Protein AF-0000000069553211 (afdb_homodimer)

Secondary structure (DSSP, 8-state):
---B-------HHHHHHHHHHHHHHHHHHS-GGGEEEEEEEEEEEE---------TTS--------EEEEEEEEEEETTSS-BPPPEEEESSSS-SS-THHHHS--EEEE-TT----HHHHHHHHHHHHHHHHHTT--EEEEEES-TTS-SS-GGG-SSEEEEEE------------/---B-------HHHHHHHHHHHHHHHHHHS-GGGEEEEEEEEEEEE---------TTS--------EEEEEEEEEEETTSS-BPPPEEEESSSS-SS-THHHHS--EEEE-TT----HHHHHHHHHHHHHHHHHTT--EEEEEES-TTS-SS-GGG-SSEEEEEE------------

InterPro domains:
  IPR004875 DDE superfamily endonuclease domain [PF03184] (67-156)
  IPR050863 Centromere and Transposable Element-Derived Protein [PTHR19303] (17-153)

pLDDT: mean 72.45, std 22.96, range [21.12, 97.19]

Foldseek 3Di:
DQPAPDDDDDDPVVQVVQVVVVVVVVCVVDPQQQEKEKDKDKDKDFADPPPPPDDDPDPPPDDPRDIWMKMKMWMDGRVRPDTDAIEIEIADPDDPPPPVPVVGRHHYYYHNRSDQALVNQLVSQQVVLVVCVVVVAAHEYEYEPDNRHDRPNQVVGDRYRYHYRPRPPPPPPPPPD/DQPAPDDDDDDPVVQVVQVVVVVVVVCVVDPQQQEKEKDKDKDKDFADPPPPPDDDPDPPPDDPRDIWMKMKMWMDGRVRPDTDAIEIEIADPDDPPPVVPVVGRHHYYYHNRSDQALVNQLVSQQVVLVVCVVVVAAHEYEYEPDNRHDRPNQVVGDRYRYHYRPRPPPPPPPPPD

Sequence (354 aa):
MAKVISVESKDVDDNENWITETLSKILKDYKPQNTFNADETALFFQCLPQKTLTFKKEICFGGKQSKARLTVMLGANMTGHQKLKPLVIGISKNPRCFIFAKSLEIDYDFNKKSWMTSEICEKWVQKLDKCMIAECRKISLVFDNCPAHPKEINQKLKKCYSFLLATKHYTKTVANGMAKVISVESKDVDDNENWITETLSKILKDYKPQNTFNADETALFFQCLPQKTLTFKKEICFGGKQSKARLTVMLGANMTGHQKLKPLVIGISKNPRCFIFAKSLEIDYDFNKKSWMTSEICEKWVQKLDKCMIAECRKISLVFDNCPAHPKEINQKLKKCYSFLLATKHYTKTVANG

Organism: Araneus ventricosus (NCBI:txid182803)

Radius of gyration: 21.45 Å; Cα contacts (8 Å, |Δi|>4): 646; chains: 2; bounding box: 63×56×55 Å

Structure (mmCIF, N/CA/C/O backbone):
data_AF-0000000069553211-model_v1
#
loop_
_entity.id
_entity.type
_entity.pdbx_description
1 polymer 'Tigger transposable element-derived protein 4'
#
loop_
_atom_site.group_PDB
_atom_site.id
_atom_site.type_symbol
_atom_site.label_atom_id
_atom_site.label_alt_id
_atom_site.label_comp_id
_atom_site.label_asym_id
_atom_site.label_entity_id
_atom_site.label_seq_id
_atom_site.pdbx_PDB_ins_code
_atom_site.Cartn_x
_atom_site.Cartn_y
_atom_si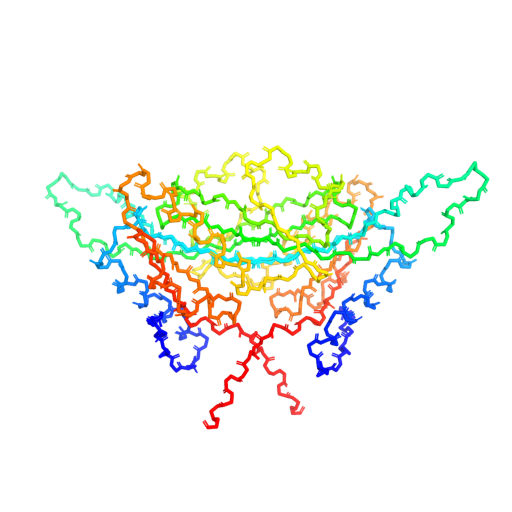te.Cartn_z
_atom_site.occupancy
_atom_site.B_iso_or_equiv
_atom_site.auth_seq_id
_atom_site.auth_comp_id
_atom_site.auth_asym_id
_atom_site.auth_atom_id
_atom_site.pdbx_PDB_model_num
ATOM 1 N N . MET A 1 1 ? 9.156 15.797 20.75 1 24.88 1 MET A N 1
ATOM 2 C CA . MET A 1 1 ? 8.625 14.469 21 1 24.88 1 MET A CA 1
ATOM 3 C C . MET A 1 1 ? 7.375 14.211 20.156 1 24.88 1 MET A C 1
ATOM 5 O O . MET A 1 1 ? 6.5 15.07 20.062 1 24.88 1 MET A O 1
ATOM 9 N N . ALA A 1 2 ? 7.551 13.438 19.125 1 35.56 2 ALA A N 1
ATOM 10 C CA . ALA A 1 2 ? 6.34 13.156 18.359 1 35.56 2 ALA A CA 1
ATOM 11 C C . ALA A 1 2 ? 5.195 12.727 19.266 1 35.56 2 ALA A C 1
ATOM 13 O O . ALA A 1 2 ? 5.398 11.945 20.203 1 35.56 2 ALA A O 1
ATOM 14 N N . LYS A 1 3 ? 4.188 13.547 19.438 1 38.97 3 LYS A N 1
ATOM 15 C CA . LYS A 1 3 ? 3.082 13.234 20.328 1 38.97 3 LYS A CA 1
ATOM 16 C C . LYS A 1 3 ? 2.43 11.906 19.969 1 38.97 3 LYS A C 1
ATOM 18 O O . LYS A 1 3 ? 1.93 11.742 18.844 1 38.97 3 LYS A O 1
ATOM 23 N N . VAL A 1 4 ? 2.924 10.82 20.625 1 36.38 4 VAL A N 1
ATOM 24 C CA . VAL A 1 4 ? 2.305 9.508 20.562 1 36.38 4 VAL A CA 1
ATOM 25 C C . VAL A 1 4 ? 0.911 9.555 21.172 1 36.38 4 VAL A C 1
ATOM 27 O O . VAL A 1 4 ? 0.762 9.891 22.359 1 36.38 4 VAL A O 1
ATOM 30 N N . ILE A 1 5 ? -0.134 9.781 20.625 1 36.69 5 ILE A N 1
ATOM 31 C CA . ILE A 1 5 ? -1.41 9.609 21.297 1 36.69 5 ILE A CA 1
ATOM 32 C C . ILE A 1 5 ? -1.715 8.117 21.453 1 36.69 5 ILE A C 1
ATOM 34 O O . ILE A 1 5 ? -1.9 7.414 20.469 1 36.69 5 ILE A O 1
ATOM 38 N N . SER A 1 6 ? -1.186 7.562 22.453 1 32.97 6 SER A N 1
ATOM 39 C CA . SER A 1 6 ? -1.333 6.164 22.844 1 32.97 6 SER A CA 1
ATOM 40 C C . SER A 1 6 ? -2.799 5.805 23.078 1 32.97 6 SER A C 1
ATOM 42 O O . SER A 1 6 ? -3.484 6.449 23.875 1 32.97 6 SER A O 1
ATOM 44 N N . VAL A 1 7 ? -3.752 5.723 22.328 1 31.36 7 VAL A N 1
ATOM 45 C CA . VAL A 1 7 ? -5.012 5.234 22.875 1 31.36 7 VAL A CA 1
ATOM 46 C C . VAL A 1 7 ? -4.969 3.713 23 1 31.36 7 VAL A C 1
ATOM 48 O O . VAL A 1 7 ? -4.438 3.029 22.125 1 31.36 7 VAL A O 1
ATOM 51 N N . GLU A 1 8 ? -5.242 3.232 24.172 1 30.72 8 GLU A N 1
ATOM 52 C CA . GLU A 1 8 ? -5.406 1.866 24.672 1 30.72 8 GLU A CA 1
ATOM 53 C C . GLU A 1 8 ? -6.195 1.014 23.672 1 30.72 8 GLU A C 1
ATOM 55 O O . GLU A 1 8 ? -7.125 1.503 23.031 1 30.72 8 GLU A O 1
ATOM 60 N N . SER A 1 9 ? -5.773 -0.116 23.359 1 33.94 9 SER A N 1
ATOM 61 C CA . SER A 1 9 ? -6.031 -1.211 22.438 1 33.94 9 SER A CA 1
ATOM 62 C C . SER A 1 9 ? -7.488 -1.657 22.5 1 33.94 9 SER A C 1
ATOM 64 O O . SER A 1 9 ? -7.797 -2.717 23.062 1 33.94 9 SER A O 1
ATOM 66 N N . LYS A 1 10 ? -8.508 -0.976 22.844 1 32.03 10 LYS A N 1
ATOM 67 C CA . LYS A 1 10 ? -9.688 -1.833 22.938 1 32.03 10 LYS A CA 1
ATOM 68 C C . LYS A 1 10 ? -10.047 -2.398 21.562 1 32.03 10 LYS A C 1
ATOM 70 O O . LYS A 1 10 ? -9.555 -1.927 20.531 1 32.03 10 LYS A O 1
ATOM 75 N N . ASP A 1 11 ? -11.32 -2.842 21.312 1 35 11 ASP A N 1
ATOM 76 C CA . ASP A 1 11 ? -12.016 -3.639 20.312 1 35 11 ASP A CA 1
ATOM 77 C C . ASP A 1 11 ? -11.836 -3.039 18.906 1 35 11 ASP A C 1
ATOM 79 O O . ASP A 1 11 ? -11.609 -1.837 18.766 1 35 11 ASP A O 1
ATOM 83 N N . VAL A 1 12 ? -11.781 -3.873 17.797 1 41.97 12 VAL A N 1
ATOM 84 C CA . VAL A 1 12 ? -11.734 -3.568 16.375 1 41.97 12 VAL A CA 1
ATOM 85 C C . VAL A 1 12 ? -12.492 -2.271 16.094 1 41.97 12 VAL A C 1
ATOM 87 O O . VAL A 1 12 ? -12.016 -1.415 15.344 1 41.97 12 VAL A O 1
ATOM 90 N N . ASP A 1 13 ? -13.664 -2.186 16.5 1 44.59 13 ASP A N 1
ATOM 91 C CA . ASP A 1 13 ? -14.539 -1.019 16.438 1 44.59 13 ASP A CA 1
ATOM 92 C C . ASP A 1 13 ? -13.859 0.213 17.031 1 44.59 13 ASP A C 1
ATOM 94 O O . ASP A 1 13 ? -14.023 1.326 16.516 1 44.59 13 ASP A O 1
ATOM 98 N N . ASP A 1 14 ? -12.961 -0.094 17.797 1 47.75 14 ASP A N 1
ATOM 99 C CA . ASP A 1 14 ? -12.312 0.933 18.594 1 47.75 14 ASP A CA 1
ATOM 100 C C . ASP A 1 14 ? -11.172 1.595 17.828 1 47.75 14 ASP A C 1
ATOM 102 O O . ASP A 1 14 ? -10.883 2.777 18.031 1 47.75 14 ASP A O 1
ATOM 106 N N . ASN A 1 15 ? -10.688 0.858 16.844 1 53.75 15 ASN A N 1
ATOM 107 C CA . ASN A 1 15 ? -9.578 1.425 16.078 1 53.75 15 ASN A CA 1
ATOM 108 C C . ASN A 1 15 ? -10.047 2.555 15.164 1 53.75 15 ASN A C 1
ATOM 110 O O . ASN A 1 15 ? -9.375 3.58 15.047 1 53.75 15 ASN A O 1
ATOM 114 N N . GLU A 1 16 ? -11.203 2.326 14.609 1 59.56 16 GLU A N 1
ATOM 115 C CA . GLU A 1 16 ? -11.711 3.385 13.742 1 59.56 16 GLU A CA 1
ATOM 116 C C . GLU A 1 16 ? -12.055 4.637 14.547 1 59.56 16 GLU A C 1
ATOM 118 O O . GLU A 1 16 ? -11.797 5.758 14.102 1 59.56 16 GLU A O 1
ATOM 123 N N . ASN A 1 17 ? -12.516 4.352 15.688 1 61.94 17 ASN A N 1
ATOM 124 C CA . ASN A 1 17 ? -12.875 5.5 16.516 1 61.94 17 ASN A CA 1
ATOM 125 C C . ASN A 1 17 ? -11.648 6.32 16.906 1 61.94 17 ASN A C 1
ATOM 127 O O . ASN A 1 17 ? -11.68 7.551 16.859 1 61.94 17 ASN A O 1
ATOM 131 N N . TRP A 1 18 ? -10.625 5.555 17.109 1 60.06 18 TRP A N 1
ATOM 132 C CA . TRP A 1 18 ? -9.406 6.242 17.516 1 60.06 18 TRP A CA 1
ATOM 133 C C . TRP A 1 18 ? -8.805 7.027 16.344 1 60.06 18 TRP A C 1
ATOM 135 O O . TRP A 1 18 ? -8.32 8.141 16.531 1 60.06 18 TRP A O 1
ATOM 145 N N . ILE A 1 19 ? -8.812 6.461 15.203 1 71.06 19 ILE A N 1
ATOM 146 C CA . ILE A 1 19 ? -8.266 7.137 14.031 1 71.06 19 ILE A CA 1
ATOM 147 C C . ILE A 1 19 ? -9.07 8.406 13.75 1 71.06 19 ILE A C 1
ATOM 149 O O . ILE A 1 19 ? -8.492 9.477 13.539 1 71.06 19 ILE A O 1
ATOM 153 N N . THR A 1 20 ? -10.312 8.234 13.992 1 70.62 20 THR A N 1
ATOM 154 C CA . THR A 1 20 ? -11.18 9.375 13.711 1 70.62 20 THR A CA 1
ATOM 155 C C . THR A 1 20 ? -10.984 10.477 14.75 1 70.62 20 THR A C 1
ATOM 157 O O . THR A 1 20 ? -10.984 11.664 14.414 1 70.62 20 THR A O 1
ATOM 160 N N . GLU A 1 21 ? -10.758 10.055 15.906 1 74.69 21 GLU A N 1
ATOM 161 C CA . GLU A 1 21 ? -10.562 11.031 16.969 1 74.69 21 GLU A CA 1
ATOM 162 C C . GLU A 1 21 ? -9.234 11.766 16.797 1 74.69 21 GLU A C 1
ATOM 164 O O . GLU A 1 21 ? -9.172 12.984 16.969 1 74.69 21 GLU A O 1
ATOM 169 N N . THR A 1 22 ? -8.25 10.984 16.562 1 78.06 22 THR A N 1
ATOM 170 C CA . THR A 1 22 ? -6.941 11.594 16.375 1 78.06 22 THR A CA 1
ATOM 171 C C . THR A 1 22 ? -6.953 12.523 15.156 1 78.06 22 THR A C 1
ATOM 173 O O . THR A 1 22 ? -6.434 13.641 15.219 1 78.06 22 THR A O 1
ATOM 176 N N . LEU A 1 23 ? -7.57 12.133 14.164 1 81.38 23 LEU A N 1
ATOM 177 C CA . LEU A 1 23 ? -7.645 12.953 12.961 1 81.38 23 LEU A CA 1
ATOM 178 C C . LEU A 1 23 ? -8.461 14.219 13.211 1 81.38 23 LEU A C 1
ATOM 180 O O . LEU A 1 23 ? -8.125 15.289 12.695 1 81.38 23 LEU A O 1
ATOM 184 N N . SER A 1 24 ? -9.414 14.07 13.992 1 81.56 24 SER A N 1
ATOM 185 C CA . SER A 1 24 ? -10.234 15.227 14.328 1 81.56 24 SER A CA 1
ATOM 186 C C . SER A 1 24 ? -9.43 16.281 15.078 1 81.56 24 SER A C 1
ATOM 188 O O . SER A 1 24 ? -9.602 17.484 14.852 1 81.56 24 SER A O 1
ATOM 190 N N . LYS A 1 25 ? -8.625 15.812 15.922 1 85.56 25 LYS A N 1
ATOM 191 C CA . LYS A 1 25 ? -7.781 16.734 16.688 1 85.56 25 LYS A CA 1
ATOM 192 C C . LYS A 1 25 ? -6.805 17.469 15.766 1 85.56 25 LYS A C 1
ATOM 194 O O . LYS A 1 25 ? -6.609 18.672 15.898 1 85.56 25 LYS A O 1
ATOM 199 N N . ILE A 1 26 ? -6.293 16.781 14.898 1 88.31 26 ILE A N 1
ATOM 200 C CA . ILE A 1 26 ? -5.332 17.359 13.969 1 88.31 26 ILE A CA 1
ATOM 201 C C . ILE A 1 26 ? -6.039 18.359 13.062 1 88.31 26 ILE A C 1
ATOM 203 O O . ILE A 1 26 ? -5.492 19.438 12.766 1 88.31 26 ILE A O 1
ATOM 207 N N . LEU A 1 27 ? -7.238 18.078 12.695 1 86.56 27 LEU A N 1
ATOM 208 C CA . LEU A 1 27 ? -7.98 18.891 11.742 1 86.56 27 LEU A CA 1
ATOM 209 C C . LEU A 1 27 ? -8.461 20.188 12.398 1 86.56 27 LEU A C 1
ATOM 211 O O . LEU A 1 27 ? -8.906 21.109 11.711 1 86.56 27 LEU A O 1
ATOM 215 N N . LYS A 1 28 ? -8.312 20.297 13.648 1 88.12 28 LYS A N 1
ATOM 216 C CA . LYS A 1 28 ? -8.57 21.562 14.328 1 88.12 28 LYS A CA 1
ATOM 217 C C . LYS A 1 28 ? -7.449 22.562 14.07 1 88.12 28 LYS A C 1
ATOM 219 O O . LYS A 1 28 ? -7.688 23.766 14.031 1 88.12 28 LYS A O 1
ATOM 224 N N . ASP A 1 29 ? -6.312 22.047 13.859 1 92.12 29 ASP A N 1
ATOM 225 C CA . ASP A 1 29 ? -5.141 22.906 13.742 1 92.12 29 ASP A CA 1
ATOM 226 C C . ASP A 1 29 ? -4.672 23 12.289 1 92.12 29 ASP A C 1
ATOM 228 O O . ASP A 1 29 ? -3.967 23.953 11.922 1 92.12 29 ASP A O 1
ATOM 232 N N . TYR A 1 30 ? -5.023 22.031 11.523 1 94 30 TYR A N 1
ATOM 233 C CA . TYR A 1 30 ? -4.621 21.984 10.125 1 94 30 TYR A CA 1
ATOM 234 C C . TYR A 1 30 ? -5.828 21.812 9.211 1 94 30 TYR A C 1
ATOM 236 O O . TYR A 1 30 ? -6.684 20.953 9.461 1 94 30 TYR A O 1
ATOM 244 N N . LYS A 1 31 ? -5.848 22.594 8.141 1 92.5 31 LYS A N 1
ATOM 245 C CA . LYS A 1 31 ? -6.887 22.406 7.137 1 92.5 31 LYS A CA 1
ATOM 246 C C . LYS A 1 31 ? -6.734 21.047 6.441 1 92.5 31 LYS A C 1
ATOM 248 O O . LYS A 1 31 ? -5.625 20.531 6.336 1 92.5 31 LYS A O 1
ATOM 253 N N . PRO A 1 32 ? -7.809 20.516 5.898 1 89.75 32 PRO A N 1
ATOM 254 C CA . PRO A 1 32 ? -7.754 19.219 5.207 1 89.75 32 PRO A CA 1
ATOM 255 C C . PRO A 1 32 ? -6.742 19.203 4.062 1 89.75 32 PRO A C 1
ATOM 257 O O . PRO A 1 32 ? -6.094 18.188 3.818 1 89.75 32 PRO A O 1
ATOM 260 N N . GLN A 1 33 ? -6.602 20.328 3.418 1 93.12 33 GLN A N 1
ATOM 261 C CA . GLN A 1 33 ? -5.652 20.406 2.311 1 93.12 33 GLN A CA 1
ATOM 262 C C . GLN A 1 33 ? -4.215 20.359 2.812 1 93.12 33 GLN A C 1
ATOM 264 O O . GLN A 1 33 ? -3.289 20.109 2.039 1 93.12 33 GLN A O 1
ATOM 269 N N . ASN A 1 34 ? -4.094 20.625 4.102 1 96.44 34 ASN A N 1
ATOM 270 C CA . ASN A 1 34 ? -2.764 20.625 4.703 1 96.44 34 ASN A CA 1
ATOM 271 C C . ASN A 1 34 ? -2.58 19.453 5.668 1 96.44 34 ASN A C 1
ATOM 273 O O . ASN A 1 34 ? -1.628 19.438 6.449 1 96.44 34 ASN A O 1
ATOM 277 N N . THR A 1 35 ? -3.457 18.531 5.676 1 94.5 35 THR A N 1
ATOM 278 C CA . THR A 1 35 ? -3.357 17.297 6.445 1 94.5 35 THR A CA 1
ATOM 279 C C . THR A 1 35 ? -3.131 16.094 5.527 1 94.5 35 THR A C 1
ATOM 281 O O . THR A 1 35 ? -4.02 15.719 4.766 1 94.5 35 THR A O 1
ATOM 284 N N . PHE A 1 36 ? -1.952 15.578 5.676 1 94.56 36 PHE A N 1
ATOM 285 C CA . PHE A 1 36 ? -1.588 14.438 4.836 1 94.56 36 PHE A CA 1
ATOM 286 C C . PHE A 1 36 ? -1.504 13.164 5.664 1 94.56 36 PHE A C 1
ATOM 288 O O . PHE A 1 36 ? -1.265 13.211 6.871 1 94.56 36 PHE A O 1
ATOM 295 N N . ASN A 1 37 ? -1.767 12.031 5.043 1 92.44 37 ASN A N 1
ATOM 296 C CA . ASN A 1 37 ? -1.517 10.703 5.609 1 92.44 37 ASN A CA 1
ATOM 297 C C . ASN A 1 37 ? -0.76 9.812 4.629 1 92.44 37 ASN A C 1
ATOM 299 O O . ASN A 1 37 ? -0.825 10.016 3.418 1 92.44 37 ASN A O 1
ATOM 303 N N . ALA A 1 38 ? -0.002 8.922 5.164 1 93 38 ALA A N 1
ATOM 304 C CA . ALA A 1 38 ? 0.815 8.016 4.359 1 93 38 ALA A CA 1
ATOM 305 C C . ALA A 1 38 ? 0.823 6.609 4.953 1 93 38 ALA A C 1
ATOM 307 O O . ALA A 1 38 ? 0.712 6.441 6.172 1 93 38 ALA A O 1
ATOM 308 N N . ASP A 1 39 ? 0.906 5.598 4.086 1 91.44 39 ASP A N 1
ATOM 309 C CA . ASP A 1 39 ? 0.968 4.195 4.484 1 91.44 39 ASP A CA 1
ATOM 310 C C . ASP A 1 39 ? 1.79 3.379 3.492 1 91.44 39 ASP A C 1
ATOM 312 O O . ASP A 1 39 ? 1.85 3.711 2.305 1 91.44 39 ASP A O 1
ATOM 316 N N . GLU A 1 40 ? 2.41 2.324 4.055 1 90.75 40 GLU A N 1
ATOM 317 C CA . GLU A 1 40 ? 3.332 1.538 3.242 1 90.75 40 GLU A CA 1
ATOM 318 C C . GLU A 1 40 ? 2.732 0.183 2.879 1 90.75 40 GLU A C 1
ATOM 320 O O . GLU A 1 40 ? 1.887 -0.342 3.605 1 90.75 40 GLU A O 1
ATOM 325 N N . THR A 1 41 ? 3.113 -0.306 1.771 1 89 41 THR A N 1
ATOM 326 C CA . THR A 1 41 ? 2.809 -1.656 1.311 1 89 41 THR A CA 1
ATOM 327 C C . THR A 1 41 ? 4.039 -2.305 0.684 1 89 41 THR A C 1
ATOM 329 O O . THR A 1 41 ? 4.969 -1.611 0.263 1 89 41 THR A O 1
ATOM 332 N N . ALA A 1 42 ? 4.027 -3.645 0.704 1 88.25 42 ALA A N 1
ATOM 333 C CA . ALA A 1 42 ? 5.184 -4.367 0.186 1 88.25 42 ALA A CA 1
ATOM 334 C C . ALA A 1 42 ? 4.777 -5.336 -0.922 1 88.25 42 ALA A C 1
ATOM 336 O O . ALA A 1 42 ? 3.732 -5.984 -0.835 1 88.25 42 ALA A O 1
ATOM 337 N N . LEU A 1 43 ? 5.68 -5.391 -1.961 1 86.81 43 LEU A N 1
ATOM 338 C CA . LEU A 1 43 ? 5.555 -6.375 -3.029 1 86.81 43 LEU A CA 1
ATOM 339 C C . LEU A 1 43 ? 6.852 -7.152 -3.211 1 86.81 43 LEU A C 1
ATOM 341 O O . LEU A 1 43 ? 7.934 -6.648 -2.893 1 86.81 43 LEU A O 1
ATOM 345 N N . PHE A 1 44 ? 6.719 -8.367 -3.771 1 84 44 PHE A N 1
ATOM 346 C CA . PHE A 1 44 ? 7.879 -9.234 -3.924 1 84 44 PHE A CA 1
ATOM 347 C C . PHE A 1 44 ? 8.133 -9.547 -5.395 1 84 44 PHE A C 1
ATOM 349 O O . PHE A 1 44 ? 7.191 -9.828 -6.141 1 84 44 PHE A O 1
ATOM 356 N N . PHE A 1 45 ? 9.422 -9.469 -5.738 1 81.12 45 PHE A N 1
ATOM 357 C CA . PHE A 1 45 ? 9.812 -9.719 -7.121 1 81.12 45 PHE A CA 1
ATOM 358 C C . PHE A 1 45 ? 10.992 -10.672 -7.188 1 81.12 45 PHE A C 1
ATOM 360 O O . PHE A 1 45 ? 11.703 -10.867 -6.195 1 81.12 45 PHE A O 1
ATOM 367 N N . GLN A 1 46 ? 11.047 -11.336 -8.305 1 76.62 46 GLN A N 1
ATOM 368 C CA . GLN A 1 46 ? 12.219 -12.148 -8.602 1 76.62 46 GLN A CA 1
ATOM 369 C C . GLN A 1 46 ? 13.211 -11.391 -9.484 1 76.62 46 GLN A C 1
ATOM 371 O O . GLN A 1 46 ? 12.852 -10.906 -10.562 1 76.62 46 GLN A O 1
ATOM 376 N N . CYS A 1 47 ? 14.328 -11.055 -8.867 1 60.44 47 CYS A N 1
ATOM 377 C CA . CYS A 1 47 ? 15.344 -10.328 -9.625 1 60.44 47 CYS A CA 1
ATOM 378 C C . CYS A 1 47 ? 16.078 -11.266 -10.578 1 60.44 47 CYS A C 1
ATOM 380 O O . CYS A 1 47 ? 16.359 -12.414 -10.227 1 60.44 47 CYS A O 1
ATOM 382 N N . LEU A 1 48 ? 15.961 -10.961 -11.93 1 55.31 48 LEU A N 1
ATOM 383 C CA . LEU A 1 48 ? 16.766 -11.703 -12.891 1 55.31 48 LEU A CA 1
ATOM 384 C C . LEU A 1 48 ? 18.25 -11.555 -12.57 1 55.31 48 LEU A C 1
ATOM 386 O O . LEU A 1 48 ? 18.688 -10.508 -12.078 1 55.31 48 LEU A O 1
ATOM 390 N N . PRO A 1 49 ? 18.984 -12.625 -12.594 1 50.22 49 PRO A N 1
ATOM 391 C CA . PRO A 1 49 ? 20.438 -12.523 -12.406 1 50.22 49 PRO A CA 1
ATOM 392 C C . PRO A 1 49 ? 21.062 -11.398 -13.234 1 50.22 49 PRO A C 1
ATOM 394 O O . PRO A 1 49 ? 20.578 -11.102 -14.328 1 50.22 49 PRO A O 1
ATOM 397 N N . GLN A 1 50 ? 21.438 -10.336 -12.57 1 45.03 50 GLN A N 1
ATOM 398 C CA . GLN A 1 50 ? 22.266 -9.398 -13.336 1 45.03 50 GLN A CA 1
ATOM 399 C C . GLN A 1 50 ? 23.156 -10.133 -14.32 1 45.03 50 GLN A C 1
ATOM 401 O O . GLN A 1 50 ? 23.734 -11.18 -13.992 1 45.03 50 GLN A O 1
ATOM 406 N N . LYS A 1 51 ? 22.844 -10.016 -15.5 1 43.41 51 LYS A N 1
ATOM 407 C CA . LYS A 1 51 ? 23.891 -10.492 -16.406 1 43.41 51 LYS A CA 1
ATOM 408 C C . LYS A 1 51 ? 25.281 -10.18 -15.883 1 43.41 51 LYS A C 1
ATOM 410 O O . LYS A 1 51 ? 25.656 -9.008 -15.773 1 43.41 51 LYS A O 1
ATOM 415 N N . THR A 1 52 ? 25.812 -10.641 -14.93 1 39.28 52 THR A N 1
ATOM 416 C CA . THR A 1 52 ? 27.266 -10.531 -14.969 1 39.28 52 THR A CA 1
ATOM 417 C C . THR A 1 52 ? 27.797 -10.797 -16.375 1 39.28 52 THR A C 1
ATOM 419 O O . THR A 1 52 ? 27.25 -11.641 -17.094 1 39.28 52 THR A O 1
ATOM 422 N N . LEU A 1 53 ? 28.391 -9.766 -17.031 1 36.81 53 LEU A N 1
ATOM 423 C CA . LEU A 1 53 ? 29.266 -9.93 -18.188 1 36.81 53 LEU A CA 1
ATOM 424 C C . LEU A 1 53 ? 29.891 -11.32 -18.203 1 36.81 53 LEU A C 1
ATOM 426 O O . LEU A 1 53 ? 30.859 -11.555 -18.922 1 36.81 53 LEU A O 1
ATOM 430 N N . THR A 1 54 ? 29.969 -12.133 -17.281 1 38.03 54 THR A N 1
ATOM 431 C CA . THR A 1 54 ? 30.828 -13.211 -17.734 1 38.03 54 THR A CA 1
ATOM 432 C C . THR A 1 54 ? 30.312 -13.797 -19.047 1 38.03 54 THR A C 1
ATOM 434 O O . THR A 1 54 ? 29.125 -13.695 -19.359 1 38.03 54 THR A O 1
ATOM 437 N N . PHE A 1 55 ? 31.25 -14.766 -19.828 1 35.22 55 PHE A N 1
ATOM 438 C CA . PHE A 1 55 ? 31.453 -15.359 -21.141 1 35.22 55 PHE A CA 1
ATOM 439 C C . PHE A 1 55 ? 30.172 -16.031 -21.625 1 35.22 55 PHE A C 1
ATOM 441 O O . PHE A 1 55 ? 29.328 -16.438 -20.828 1 35.22 55 PHE A O 1
ATOM 448 N N . LYS A 1 56 ? 30.094 -16.375 -23.078 1 38.12 56 LYS A N 1
ATOM 449 C CA . LYS A 1 56 ? 29.25 -17.031 -24.062 1 38.12 56 LYS A CA 1
ATOM 450 C C . LYS A 1 56 ? 28.391 -18.125 -23.422 1 38.12 56 LYS A C 1
ATOM 452 O O . LYS A 1 56 ? 27.219 -18.266 -23.75 1 38.12 56 LYS A O 1
ATOM 457 N N . LYS A 1 57 ? 29.031 -19.297 -23.094 1 36.25 57 LYS A N 1
ATOM 458 C CA . LYS A 1 57 ? 28.656 -20.703 -23 1 36.25 57 LYS A CA 1
ATOM 459 C C . LYS A 1 57 ? 27.906 -20.984 -21.703 1 36.25 57 LYS A C 1
ATOM 461 O O . LYS A 1 57 ? 27.422 -22.109 -21.5 1 36.25 57 LYS A O 1
ATOM 466 N N . GLU A 1 58 ? 28.344 -20.359 -20.656 1 35.5 58 GLU A N 1
ATOM 467 C CA . GLU A 1 58 ? 27.734 -21.016 -19.5 1 35.5 58 GLU A CA 1
ATOM 468 C C . GLU A 1 58 ? 26.297 -20.562 -19.281 1 35.5 58 GLU A C 1
ATOM 470 O O . GLU A 1 58 ? 26.031 -19.359 -19.234 1 35.5 58 GLU A O 1
ATOM 475 N N . ILE A 1 59 ? 25.328 -21.266 -19.812 1 37.09 59 ILE A N 1
ATOM 476 C CA . ILE A 1 59 ? 23.906 -21.266 -19.5 1 37.09 59 ILE A CA 1
ATOM 477 C C . ILE A 1 59 ? 23.688 -20.734 -18.078 1 37.09 59 ILE A C 1
ATOM 479 O O . ILE A 1 59 ? 24.234 -21.266 -17.125 1 37.09 59 ILE A O 1
ATOM 483 N N . CYS A 1 60 ? 23.781 -19.547 -17.906 1 37.78 60 CYS A N 1
ATOM 484 C CA . CYS A 1 60 ? 23.391 -19.016 -16.609 1 37.78 60 CYS A CA 1
ATOM 485 C C . CYS A 1 60 ? 22.266 -19.828 -15.992 1 37.78 60 CYS A C 1
ATOM 487 O O . CYS A 1 60 ? 21.094 -19.609 -16.297 1 37.78 60 CYS A O 1
ATOM 489 N N . PHE A 1 61 ? 22.312 -21.156 -16.156 1 37.06 61 PHE A N 1
ATOM 490 C CA . PHE A 1 61 ? 21.406 -22.094 -15.523 1 37.06 61 PHE A CA 1
ATOM 491 C C . PHE A 1 61 ? 21.031 -21.625 -14.117 1 37.06 61 PHE A C 1
ATOM 493 O O . PHE A 1 61 ? 19.875 -21.688 -13.711 1 37.06 61 PHE A O 1
ATOM 500 N N . GLY A 1 62 ? 22.062 -21.703 -13.055 1 38.56 62 GLY A N 1
ATOM 501 C CA . GLY A 1 62 ? 21.984 -21.828 -11.602 1 38.56 62 GLY A CA 1
ATOM 502 C C . GLY A 1 62 ? 21.781 -20.484 -10.906 1 38.56 62 GLY A C 1
ATOM 503 O O . GLY A 1 62 ? 22 -20.375 -9.703 1 38.56 62 GLY A O 1
ATOM 504 N N . GLY A 1 63 ? 22.031 -19.328 -11.461 1 42.34 63 GLY A N 1
ATOM 505 C CA . GLY A 1 63 ? 22.094 -18.156 -10.602 1 42.34 63 GLY A CA 1
ATOM 506 C C . GLY A 1 63 ? 20.828 -17.938 -9.789 1 42.34 63 GLY A C 1
ATOM 507 O O . GLY A 1 63 ? 19.734 -18.234 -10.258 1 42.34 63 GLY A O 1
ATOM 508 N N . LYS A 1 64 ? 20.922 -18.156 -8.398 1 49.19 64 LYS A N 1
ATOM 509 C CA . LYS A 1 64 ? 19.891 -17.969 -7.375 1 49.19 64 LYS A CA 1
ATOM 510 C C . LYS A 1 64 ? 19.047 -16.734 -7.66 1 49.19 64 LYS A C 1
ATOM 512 O O . LYS A 1 64 ? 19.578 -15.617 -7.758 1 49.19 64 LYS A O 1
ATOM 517 N N . GLN A 1 65 ? 18.234 -16.75 -8.57 1 58.16 65 GLN A N 1
ATOM 518 C CA . GLN A 1 65 ? 17.312 -15.633 -8.727 1 58.16 65 GLN A CA 1
ATOM 519 C C . GLN A 1 65 ? 16.797 -15.141 -7.379 1 58.16 65 GLN A C 1
ATOM 521 O O . GLN A 1 65 ? 16.219 -15.922 -6.605 1 58.16 65 GLN A O 1
ATOM 526 N N . SER A 1 66 ? 17.516 -14.086 -6.906 1 64.12 66 SER A N 1
ATOM 527 C CA . SER A 1 66 ? 17.25 -13.523 -5.586 1 64.12 66 SER A CA 1
ATOM 528 C C . SER A 1 66 ? 15.867 -12.898 -5.516 1 64.12 66 SER A C 1
ATOM 530 O O . SER A 1 66 ? 15.336 -12.43 -6.527 1 64.12 66 SER A O 1
ATOM 532 N N . LYS A 1 67 ? 15.141 -13.344 -4.668 1 74.19 67 LYS A N 1
ATOM 533 C CA . LYS A 1 67 ? 13.875 -12.711 -4.328 1 74.19 67 LYS A CA 1
ATOM 534 C C . LYS A 1 67 ? 14.102 -11.375 -3.625 1 74.19 67 LYS A C 1
ATOM 536 O O . LYS A 1 67 ? 15.039 -11.227 -2.844 1 74.19 67 LYS A O 1
ATOM 541 N N . ALA A 1 68 ? 13.414 -10.445 -4.277 1 77.25 68 ALA A N 1
ATOM 542 C CA . ALA A 1 68 ? 13.578 -9.109 -3.699 1 77.25 68 ALA A CA 1
ATOM 543 C C . ALA A 1 68 ? 12.234 -8.531 -3.271 1 77.25 68 ALA A C 1
ATOM 545 O O . ALA A 1 68 ? 11.219 -8.719 -3.955 1 77.25 68 ALA A O 1
ATOM 546 N N . ARG A 1 69 ? 12.281 -7.953 -2.129 1 83.75 69 ARG A N 1
ATOM 547 C CA . ARG A 1 69 ? 11.156 -7.168 -1.634 1 83.75 69 ARG A CA 1
ATOM 548 C C . ARG A 1 69 ? 11.219 -5.734 -2.148 1 83.75 69 ARG A C 1
ATOM 550 O O . ARG A 1 69 ? 12.305 -5.168 -2.287 1 83.75 69 ARG A O 1
ATOM 557 N N . LEU A 1 70 ? 10.047 -5.234 -2.473 1 87.25 70 LEU A N 1
ATOM 558 C CA . LEU A 1 70 ? 9.906 -3.814 -2.775 1 87.25 70 LEU A CA 1
ATOM 559 C C . LEU A 1 70 ? 8.883 -3.16 -1.845 1 87.25 70 LEU A C 1
ATOM 561 O O . LEU A 1 70 ? 7.75 -3.627 -1.736 1 87.25 70 LEU A O 1
ATOM 565 N N . THR A 1 71 ? 9.273 -2.174 -1.145 1 90.88 71 THR A N 1
ATOM 566 C CA . THR A 1 71 ? 8.391 -1.419 -0.268 1 90.88 71 THR A CA 1
ATOM 567 C C . THR A 1 71 ? 7.969 -0.106 -0.923 1 90.88 71 THR A C 1
ATOM 569 O O . THR A 1 71 ? 8.797 0.599 -1.501 1 90.88 71 THR A O 1
ATOM 572 N N . VAL A 1 72 ? 6.652 0.153 -0.879 1 90.12 72 VAL A N 1
ATOM 573 C CA . VAL A 1 72 ? 6.125 1.389 -1.447 1 90.12 72 VAL A CA 1
ATOM 574 C C . VAL A 1 72 ? 5.355 2.16 -0.379 1 90.12 72 VAL A C 1
ATOM 576 O O . VAL A 1 72 ? 4.484 1.601 0.294 1 90.12 72 VAL A O 1
ATOM 579 N N . MET A 1 73 ? 5.684 3.414 -0.204 1 92.81 73 MET A N 1
ATOM 580 C CA . MET A 1 73 ? 4.941 4.344 0.645 1 92.81 73 MET A CA 1
ATOM 581 C C . MET A 1 73 ? 4.109 5.305 -0.196 1 92.81 73 MET A C 1
ATOM 583 O O . MET A 1 73 ? 4.641 5.973 -1.088 1 92.81 73 MET A O 1
ATOM 587 N N . LEU A 1 74 ? 2.814 5.324 0.117 1 91.25 74 LEU A N 1
ATOM 588 C CA . LEU A 1 74 ? 1.897 6.238 -0.556 1 91.25 74 LEU A CA 1
ATOM 589 C C . LEU A 1 74 ? 1.296 7.23 0.433 1 91.25 74 LEU A C 1
ATOM 591 O O . LEU A 1 74 ? 1.119 6.91 1.61 1 91.25 74 LEU A O 1
ATOM 595 N N . GLY A 1 75 ? 1.056 8.414 -0.096 1 93 75 GLY A N 1
ATOM 596 C CA . GLY A 1 75 ? 0.432 9.43 0.733 1 93 75 GLY A CA 1
ATOM 597 C C . GLY A 1 75 ? -0.373 10.438 -0.066 1 93 75 GLY A C 1
ATOM 598 O O . GLY A 1 75 ? -0.127 10.633 -1.259 1 93 75 GLY A O 1
ATOM 599 N N . ALA A 1 76 ? -1.325 11.031 0.607 1 91.38 76 ALA A N 1
ATOM 600 C CA . ALA A 1 76 ? -2.172 12.062 0.024 1 91.38 76 ALA A CA 1
ATOM 601 C C . ALA A 1 76 ? -2.783 12.945 1.107 1 91.38 76 ALA A C 1
ATOM 603 O O . ALA A 1 76 ? -2.822 12.562 2.279 1 91.38 76 ALA A O 1
ATOM 604 N N . ASN A 1 77 ? -3.145 14.172 0.672 1 92.19 77 ASN A N 1
ATOM 605 C CA . ASN A 1 77 ? -3.832 15 1.655 1 92.19 77 ASN A CA 1
ATOM 606 C C . ASN A 1 77 ? -5.277 14.562 1.851 1 92.19 77 ASN A C 1
ATOM 608 O O . ASN A 1 77 ? -5.785 13.734 1.091 1 92.19 77 ASN A O 1
ATOM 612 N N . MET A 1 78 ? -5.891 15.07 2.844 1 87.88 78 MET A N 1
ATOM 613 C CA . MET A 1 78 ? -7.211 14.602 3.262 1 87.88 78 MET A CA 1
ATOM 614 C C . MET A 1 78 ? -8.266 14.945 2.217 1 87.88 78 MET A C 1
ATOM 616 O O . MET A 1 78 ? -9.328 14.328 2.176 1 87.88 78 MET A O 1
ATOM 620 N N . THR A 1 79 ? -8.062 15.969 1.4 1 84.19 79 THR A N 1
ATOM 621 C CA . THR A 1 79 ? -9.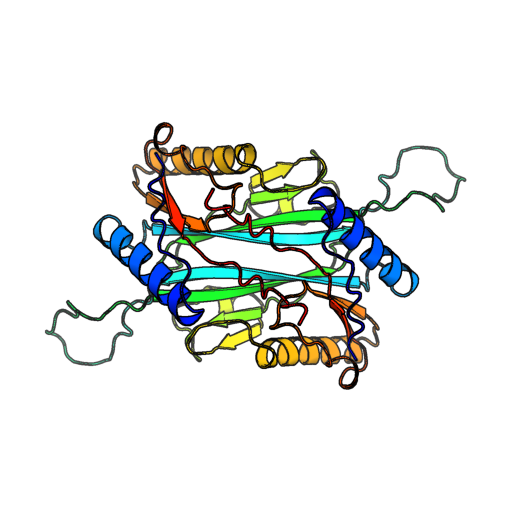023 16.312 0.358 1 84.19 79 THR A CA 1
ATOM 622 C C . THR A 1 79 ? -8.875 15.383 -0.844 1 84.19 79 THR A C 1
ATOM 624 O O . THR A 1 79 ? -9.758 15.32 -1.703 1 84.19 79 THR A O 1
ATOM 627 N N . GLY A 1 80 ? -7.75 14.664 -0.919 1 84.06 80 GLY A N 1
ATOM 628 C CA . GLY A 1 80 ? -7.492 13.781 -2.047 1 84.06 80 GLY A CA 1
ATOM 629 C C . GLY A 1 80 ? -6.969 14.516 -3.268 1 84.06 80 GLY A C 1
ATOM 630 O O . GLY A 1 80 ? -6.719 13.898 -4.305 1 84.06 80 GLY A O 1
ATOM 631 N N . HIS A 1 81 ? -6.715 15.766 -3.178 1 84.94 81 HIS A N 1
ATOM 632 C CA . HIS A 1 81 ? -6.34 16.562 -4.336 1 84.94 81 HIS A CA 1
ATOM 633 C C . HIS A 1 81 ? -4.828 16.547 -4.555 1 84.94 81 HIS A C 1
ATOM 635 O O . HIS A 1 81 ? -4.355 16.828 -5.656 1 84.94 81 HIS A O 1
ATOM 641 N N . GLN A 1 82 ? -4.117 16.266 -3.531 1 90 82 GLN A N 1
ATOM 642 C CA . GLN A 1 82 ? -2.664 16.266 -3.65 1 90 82 GLN A CA 1
ATOM 643 C C . GLN A 1 82 ? -2.072 14.945 -3.148 1 90 82 GLN A C 1
ATOM 645 O O . GLN A 1 82 ? -2.277 14.57 -1.991 1 90 82 GLN A O 1
ATOM 650 N N . LYS A 1 83 ? -1.348 14.297 -4.027 1 89.75 83 LYS A N 1
ATOM 651 C CA . LYS A 1 83 ? -0.584 13.102 -3.664 1 89.75 83 LYS A CA 1
ATOM 652 C C . LYS A 1 83 ? 0.869 13.453 -3.357 1 89.75 83 LYS A C 1
ATOM 654 O O . LYS A 1 83 ? 1.435 14.367 -3.967 1 89.75 83 LYS A O 1
ATOM 659 N N . LEU A 1 84 ? 1.328 12.773 -2.381 1 94 84 LEU A N 1
ATOM 660 C CA . LEU A 1 84 ? 2.758 12.906 -2.123 1 94 84 LEU A CA 1
ATOM 661 C C . LEU A 1 84 ? 3.564 12.055 -3.102 1 94 84 LEU A C 1
ATOM 663 O O . LEU A 1 84 ? 3.082 11.031 -3.586 1 94 84 LEU A O 1
ATOM 667 N N . LYS A 1 85 ? 4.754 12.57 -3.457 1 91.31 85 LYS A N 1
ATOM 668 C CA . LYS A 1 85 ? 5.656 11.727 -4.242 1 91.31 85 LYS A CA 1
ATOM 669 C C . LYS A 1 85 ? 5.914 10.398 -3.537 1 91.31 85 LYS A C 1
ATOM 671 O O . LYS A 1 85 ? 6.344 10.375 -2.381 1 91.31 85 LYS A O 1
ATOM 676 N N . PRO A 1 86 ? 5.617 9.273 -4.215 1 91.62 86 PRO A N 1
ATOM 677 C CA . PRO A 1 86 ? 5.812 7.973 -3.562 1 91.62 86 PRO A CA 1
ATOM 678 C C . PRO A 1 86 ? 7.277 7.691 -3.234 1 91.62 86 PRO A C 1
ATOM 680 O O . PRO A 1 86 ? 8.172 8.164 -3.939 1 91.62 86 PRO A O 1
ATOM 683 N N . LEU A 1 87 ? 7.461 6.996 -2.143 1 92.88 87 LEU A N 1
ATOM 684 C CA . LEU A 1 87 ? 8.766 6.449 -1.787 1 92.88 87 LEU A CA 1
ATOM 685 C C . LEU A 1 87 ? 8.836 4.961 -2.105 1 92.88 87 LEU A C 1
ATOM 687 O O . LEU A 1 87 ? 7.965 4.191 -1.695 1 92.88 87 LEU A O 1
ATOM 691 N N . VAL A 1 88 ? 9.797 4.648 -2.867 1 90.31 88 VAL A N 1
ATOM 692 C CA . VAL A 1 88 ? 10.039 3.25 -3.191 1 90.31 88 VAL A CA 1
ATOM 693 C C . VAL A 1 88 ? 11.383 2.809 -2.605 1 90.31 88 VAL A C 1
ATOM 695 O O . VAL A 1 88 ? 12.391 3.506 -2.754 1 90.31 88 VAL A O 1
ATOM 698 N N . ILE A 1 89 ? 11.32 1.676 -1.886 1 90.75 89 ILE A N 1
ATOM 699 C CA . ILE A 1 89 ? 12.539 1.123 -1.297 1 90.75 89 ILE A CA 1
ATOM 700 C C . ILE A 1 89 ? 12.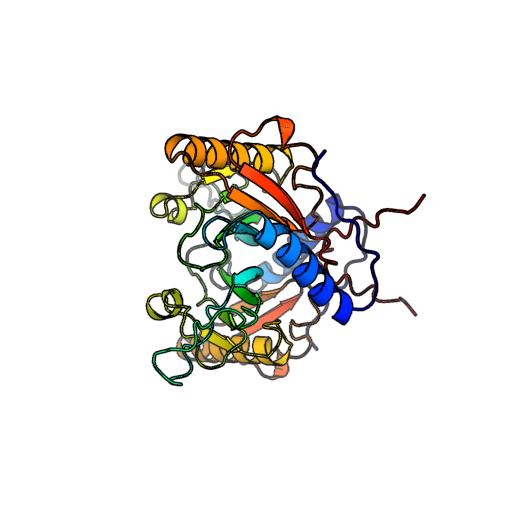844 -0.236 -1.923 1 90.75 89 ILE A C 1
ATOM 702 O O . ILE A 1 89 ? 12.031 -1.16 -1.842 1 90.75 89 ILE A O 1
ATOM 706 N N . GLY A 1 90 ? 14.023 -0.33 -2.521 1 87.38 90 GLY A N 1
ATOM 707 C CA . GLY A 1 90 ? 14.461 -1.586 -3.109 1 87.38 90 GLY A CA 1
ATOM 708 C C . GLY A 1 90 ? 15.711 -2.146 -2.457 1 87.38 90 GLY A C 1
ATOM 709 O O . GLY A 1 90 ? 16.188 -1.611 -1.455 1 87.38 90 GLY A O 1
ATOM 710 N N . ILE A 1 91 ? 16.156 -3.258 -3.006 1 82.25 91 ILE A N 1
ATOM 711 C CA . ILE A 1 91 ? 17.297 -3.969 -2.412 1 82.25 91 ILE A CA 1
ATOM 712 C C . ILE A 1 91 ? 18.609 -3.393 -2.941 1 82.25 91 ILE A C 1
ATOM 714 O O . ILE A 1 91 ? 19.641 -3.523 -2.301 1 82.25 91 ILE A O 1
ATOM 718 N N . SER A 1 92 ? 18.5 -2.85 -4.137 1 80.75 92 SER A N 1
ATOM 719 C CA . SER A 1 92 ? 19.719 -2.385 -4.766 1 80.75 92 SER A CA 1
ATOM 720 C C . SER A 1 92 ? 19.719 -0.87 -4.941 1 80.75 92 SER A C 1
ATOM 722 O O . SER A 1 92 ? 18.656 -0.263 -5.117 1 80.75 92 SER A O 1
ATOM 724 N N . LYS A 1 93 ? 20.828 -0.323 -4.91 1 81.44 93 LYS A N 1
ATOM 725 C CA . LYS A 1 93 ? 21 1.116 -5.086 1 81.44 93 LYS A CA 1
ATOM 726 C C . LYS A 1 93 ? 20.547 1.555 -6.477 1 81.44 93 LYS A C 1
ATOM 728 O O . LYS A 1 93 ? 19.922 2.605 -6.633 1 81.44 93 LYS A O 1
ATOM 733 N N . ASN A 1 94 ? 20.953 0.714 -7.461 1 73.56 94 ASN A N 1
ATOM 734 C CA . ASN A 1 94 ? 20.562 0.997 -8.844 1 73.56 94 ASN A CA 1
ATOM 735 C C . ASN A 1 94 ? 19.609 -0.059 -9.383 1 73.56 94 ASN A C 1
ATOM 737 O O . ASN A 1 94 ? 20.031 -1.101 -9.875 1 73.56 94 ASN A O 1
ATOM 741 N N . PRO A 1 95 ? 18.344 0.293 -9.133 1 66 95 PRO A N 1
ATOM 742 C CA . PRO A 1 95 ? 17.406 -0.739 -9.562 1 66 95 PRO A CA 1
ATOM 743 C C . PRO A 1 95 ? 17.359 -0.914 -11.078 1 66 95 PRO A C 1
ATOM 745 O O . PRO A 1 95 ? 17.266 0.072 -11.812 1 66 95 PRO A O 1
ATOM 748 N N . ARG A 1 96 ? 17.859 -1.881 -11.625 1 59.34 96 ARG A N 1
ATOM 749 C CA . ARG A 1 96 ? 17.828 -2.156 -13.062 1 59.34 96 ARG A CA 1
ATOM 750 C C . ARG A 1 96 ? 16.391 -2.383 -13.539 1 59.34 96 ARG A C 1
ATOM 752 O O . ARG A 1 96 ? 16.047 -2.029 -14.672 1 59.34 96 ARG A O 1
ATOM 759 N N . CYS A 1 97 ? 15.812 -3.129 -12.852 1 52.69 97 CYS A N 1
ATOM 760 C CA . CYS A 1 97 ? 14.539 -3.668 -13.32 1 52.69 97 CYS A CA 1
ATOM 761 C C . CYS A 1 97 ? 13.414 -2.666 -13.109 1 52.69 97 CYS A C 1
ATOM 763 O O . CYS A 1 97 ? 12.328 -2.811 -13.68 1 52.69 97 CYS A O 1
ATOM 765 N N . PHE A 1 98 ? 13.656 -1.704 -12.148 1 52.38 98 PHE A N 1
ATOM 766 C CA . PHE A 1 98 ? 12.398 -1.009 -11.898 1 52.38 98 PHE A CA 1
ATOM 767 C C . PHE A 1 98 ? 12.188 0.103 -12.922 1 52.38 98 PHE A C 1
ATOM 769 O O . PHE A 1 98 ? 12.641 1.23 -12.719 1 52.38 98 PHE A O 1
ATOM 776 N N . ILE A 1 99 ? 12.062 -0.273 -14.078 1 49.25 99 ILE A N 1
ATOM 777 C CA . ILE A 1 99 ? 11.727 0.639 -15.164 1 49.25 99 ILE A CA 1
ATOM 778 C C . ILE A 1 99 ? 10.602 1.572 -14.727 1 49.25 99 ILE A C 1
ATOM 780 O O . ILE A 1 99 ? 10.562 2.738 -15.125 1 49.25 99 ILE A O 1
ATOM 784 N N . PHE A 1 100 ? 9.812 1.053 -13.969 1 49.5 100 PHE A N 1
ATOM 785 C CA . PHE A 1 100 ? 8.625 1.844 -13.664 1 49.5 100 PHE A CA 1
ATOM 786 C C . PHE A 1 100 ? 8.992 3.094 -12.875 1 49.5 100 PHE A C 1
ATOM 788 O O . PHE A 1 100 ? 8.289 4.105 -12.945 1 49.5 100 PHE A O 1
ATOM 795 N N . ALA A 1 101 ? 10.18 3.064 -12.234 1 50.47 101 ALA A N 1
ATOM 796 C CA . ALA A 1 101 ? 10.562 4.184 -11.375 1 50.47 101 ALA A CA 1
ATOM 797 C C . ALA A 1 101 ? 10.898 5.418 -12.203 1 50.47 101 ALA A C 1
ATOM 799 O O . ALA A 1 101 ? 10.688 6.551 -11.758 1 50.47 101 ALA A O 1
ATOM 800 N N . LYS A 1 102 ? 11.289 5.09 -13.414 1 51.66 102 LYS A N 1
ATOM 801 C CA . LYS A 1 102 ? 11.812 6.246 -14.125 1 51.66 102 LYS A CA 1
ATOM 802 C C . LYS A 1 102 ? 10.695 7.199 -14.531 1 51.66 102 LYS A C 1
ATOM 804 O O . LYS A 1 102 ? 10.898 8.414 -14.617 1 51.66 102 LYS A O 1
ATOM 809 N N . SER A 1 103 ? 9.586 6.547 -14.844 1 50.06 103 SER A N 1
ATOM 810 C CA . SER A 1 103 ? 8.586 7.457 -15.391 1 50.06 103 SER A CA 1
ATOM 811 C C . SER A 1 103 ? 7.781 8.125 -14.281 1 50.06 103 SER A C 1
ATOM 813 O O . SER A 1 103 ? 7.25 9.219 -14.469 1 50.06 103 SER A O 1
ATOM 815 N N . LEU A 1 104 ? 7.738 7.504 -13.203 1 56.03 104 LEU A N 1
ATOM 816 C CA . LEU A 1 104 ? 6.93 8.117 -12.156 1 56.03 104 LEU A CA 1
ATOM 817 C C . LEU A 1 104 ? 7.797 8.93 -11.195 1 56.03 104 LEU A C 1
ATOM 819 O O . LEU A 1 104 ? 8.953 8.57 -10.945 1 56.03 104 LEU A O 1
ATOM 823 N N . GLU A 1 105 ? 7.488 10.242 -11.148 1 77.69 105 GLU A N 1
ATOM 824 C CA . GLU A 1 105 ? 8.18 11.023 -10.125 1 77.69 105 GLU A CA 1
ATOM 825 C C . GLU A 1 105 ? 8.148 10.312 -8.773 1 77.69 105 GLU A C 1
ATOM 827 O O . GLU A 1 105 ? 7.148 10.375 -8.062 1 77.69 105 GLU A O 1
ATOM 832 N N . ILE A 1 106 ? 9.203 9.453 -8.5 1 85.75 106 ILE A N 1
ATOM 833 C CA . ILE A 1 106 ? 9.273 8.703 -7.254 1 85.75 106 ILE A CA 1
ATOM 834 C C . ILE A 1 106 ? 10.57 9.039 -6.52 1 85.75 106 ILE A C 1
ATOM 836 O O . ILE A 1 106 ? 11.547 9.477 -7.133 1 85.75 106 ILE A O 1
ATOM 840 N N . ASP A 1 107 ? 10.484 9.008 -5.211 1 90.56 107 ASP A N 1
ATOM 841 C CA . ASP A 1 107 ? 11.695 8.93 -4.395 1 90.56 107 ASP A CA 1
ATOM 842 C C . ASP A 1 107 ? 12.125 7.477 -4.199 1 90.56 107 ASP A C 1
ATOM 844 O O . ASP A 1 107 ? 11.297 6.602 -3.949 1 90.56 107 ASP A O 1
ATOM 848 N N . TYR A 1 108 ? 13.398 7.289 -4.488 1 88.75 108 TYR A N 1
ATOM 849 C CA . TYR A 1 108 ? 13.898 5.926 -4.371 1 88.75 108 TYR A CA 1
ATOM 850 C C . TYR A 1 108 ? 14.977 5.832 -3.297 1 88.75 108 TYR A C 1
ATOM 852 O O . TYR A 1 108 ? 15.828 6.719 -3.182 1 88.75 108 TYR A O 1
ATOM 860 N N . ASP A 1 109 ? 14.906 4.852 -2.465 1 92 109 ASP A N 1
ATOM 861 C CA . ASP A 1 109 ? 15.945 4.457 -1.52 1 92 109 ASP A CA 1
ATOM 862 C C . ASP A 1 109 ? 16.172 2.947 -1.55 1 92 109 ASP A C 1
ATOM 864 O O . ASP A 1 109 ? 15.523 2.232 -2.316 1 92 109 ASP A O 1
ATOM 868 N N . PHE A 1 110 ? 17.234 2.51 -0.833 1 88.81 110 PHE A N 1
ATOM 869 C CA . PHE A 1 110 ? 17.531 1.083 -0.904 1 88.81 110 PHE A CA 1
ATOM 870 C C . PHE A 1 110 ? 18.234 0.612 0.357 1 88.81 110 PHE A C 1
ATOM 872 O O . PHE A 1 110 ? 18.859 1.411 1.061 1 88.81 110 PHE A O 1
ATOM 879 N N . ASN A 1 111 ? 17.938 -0.566 0.775 1 89.56 111 ASN A N 1
ATOM 880 C CA . ASN A 1 111 ? 18.734 -1.311 1.739 1 89.56 111 ASN A CA 1
ATOM 881 C C . ASN A 1 111 ? 18.641 -2.814 1.502 1 89.56 111 ASN A C 1
ATOM 883 O O . ASN A 1 111 ? 17.844 -3.27 0.674 1 89.56 111 ASN A O 1
ATOM 887 N N . LYS A 1 112 ? 19.375 -3.631 2.156 1 82.44 112 LYS A N 1
ATOM 888 C CA . LYS A 1 112 ? 19.547 -5.055 1.88 1 82.44 112 LYS A CA 1
ATOM 889 C C . LYS A 1 112 ? 18.219 -5.797 2.006 1 82.44 112 LYS A C 1
ATOM 891 O O . LYS A 1 112 ? 17.984 -6.781 1.302 1 82.44 112 LYS A O 1
ATOM 896 N N . LYS A 1 113 ? 17.312 -5.301 2.83 1 81.75 113 LYS A N 1
ATOM 897 C CA . LYS A 1 113 ? 16.062 -6.008 3.059 1 81.75 113 LYS A CA 1
ATOM 898 C C . LYS A 1 113 ? 14.891 -5.27 2.414 1 81.75 113 LYS A C 1
ATOM 900 O O . LYS A 1 11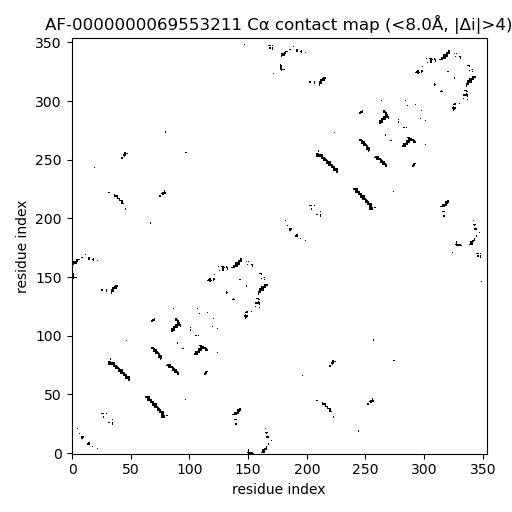3 ? 13.758 -5.75 2.445 1 81.75 113 LYS A O 1
ATOM 905 N N . SER A 1 114 ? 15.211 -4.082 1.896 1 86.88 114 SER A N 1
ATOM 906 C CA . SER A 1 114 ? 14.195 -3.207 1.315 1 86.88 114 SER A CA 1
ATOM 907 C C . SER A 1 114 ? 13.109 -2.871 2.33 1 86.88 114 SER A C 1
ATOM 909 O O . SER A 1 114 ? 11.93 -2.793 1.982 1 86.88 114 SER A O 1
ATOM 911 N N . TRP A 1 115 ? 13.469 -2.738 3.531 1 86.06 115 TRP A N 1
ATOM 912 C CA . TRP A 1 115 ? 12.539 -2.426 4.609 1 86.06 115 TRP A CA 1
ATOM 913 C C . TRP A 1 115 ? 12.531 -0.93 4.906 1 86.06 115 TRP A C 1
ATOM 915 O O . TRP A 1 115 ? 13.547 -0.252 4.734 1 86.06 115 TRP A O 1
ATOM 925 N N . MET A 1 116 ? 11.367 -0.524 5.348 1 90.06 116 MET A N 1
ATOM 926 C CA . MET A 1 116 ? 11.305 0.839 5.867 1 90.06 116 MET A CA 1
ATOM 927 C C . MET A 1 116 ? 12.055 0.955 7.188 1 90.06 116 MET A C 1
ATOM 929 O O . MET A 1 116 ? 11.836 0.16 8.102 1 90.06 116 MET A O 1
ATOM 933 N N . THR A 1 117 ? 12.977 1.826 7.25 1 90.06 117 THR A N 1
ATOM 934 C CA . THR A 1 117 ? 13.688 2.146 8.484 1 90.06 117 THR A CA 1
ATOM 935 C C . THR A 1 117 ? 13.391 3.578 8.922 1 90.06 117 THR A C 1
ATOM 937 O O . THR A 1 117 ? 12.906 4.387 8.125 1 90.06 117 THR A O 1
ATOM 940 N N . SER A 1 118 ? 13.664 3.824 10.188 1 89.5 118 SER A N 1
ATOM 941 C CA . SER A 1 118 ? 13.477 5.184 10.688 1 89.5 118 SER A CA 1
ATOM 942 C C . SER A 1 118 ? 14.305 6.184 9.898 1 89.5 118 SER A C 1
ATOM 944 O O . SER A 1 118 ? 13.852 7.293 9.617 1 89.5 118 SER A O 1
ATOM 946 N N . GLU A 1 119 ? 15.453 5.75 9.516 1 92.62 119 GLU A N 1
ATOM 947 C CA . GLU A 1 119 ? 16.344 6.637 8.773 1 92.62 119 GLU A CA 1
ATOM 948 C C . GLU A 1 119 ? 15.766 6.988 7.41 1 92.62 119 GLU A C 1
ATOM 950 O O . GLU A 1 119 ? 15.758 8.156 7.012 1 92.62 119 GLU A O 1
ATOM 955 N N . ILE A 1 120 ? 15.32 6.02 6.723 1 94.25 120 ILE A N 1
ATOM 956 C CA . ILE A 1 120 ? 14.75 6.23 5.395 1 94.25 120 ILE A CA 1
ATOM 957 C C . ILE A 1 120 ? 13.492 7.09 5.496 1 94.25 120 ILE A C 1
ATOM 959 O O . ILE A 1 120 ? 13.297 8.016 4.707 1 94.25 120 ILE A O 1
ATOM 963 N N . CYS A 1 121 ? 12.68 6.785 6.453 1 93.69 121 CYS A N 1
ATOM 964 C CA . CYS A 1 121 ? 11.453 7.551 6.645 1 93.69 121 CYS A CA 1
ATOM 965 C C . CYS A 1 121 ? 11.766 9.008 6.984 1 93.69 121 CYS A C 1
ATOM 967 O O . CYS A 1 121 ? 11.133 9.922 6.449 1 93.69 121 CYS A O 1
ATOM 969 N N . GLU A 1 122 ? 12.703 9.195 7.84 1 93.38 122 GLU A N 1
ATOM 970 C CA . GLU A 1 122 ? 13.094 10.547 8.227 1 93.38 122 GLU A CA 1
ATOM 971 C C . GLU A 1 122 ? 13.594 11.344 7.027 1 93.38 122 GLU A C 1
ATOM 973 O O . GLU A 1 122 ? 13.234 12.508 6.855 1 93.38 122 GLU A O 1
ATOM 978 N N . LYS A 1 123 ? 14.359 10.719 6.215 1 94.75 123 LYS A N 1
ATOM 979 C CA . LYS A 1 123 ? 14.867 11.367 5.008 1 94.75 123 LYS A CA 1
ATOM 980 C C . LYS A 1 123 ? 13.719 11.789 4.09 1 94.75 123 LYS A C 1
ATOM 982 O O . LYS A 1 123 ? 13.727 12.891 3.543 1 94.75 123 LYS A O 1
ATOM 987 N N . TRP A 1 124 ? 12.805 10.922 3.975 1 95.19 124 TRP A N 1
ATOM 988 C CA . TRP A 1 124 ? 11.641 11.195 3.135 1 95.19 124 TRP A CA 1
ATOM 989 C C . TRP A 1 124 ? 10.844 12.367 3.678 1 95.19 124 TRP A C 1
ATOM 991 O O . TRP A 1 124 ? 10.43 13.25 2.922 1 95.19 124 TRP A O 1
ATOM 1001 N N . VAL A 1 125 ? 10.664 12.461 4.98 1 95.19 125 VAL A N 1
ATOM 1002 C CA . VAL A 1 125 ? 9.906 13.531 5.625 1 95.19 125 VAL A CA 1
ATOM 1003 C C . VAL A 1 125 ? 10.672 14.844 5.512 1 95.19 125 VAL A C 1
ATOM 1005 O O . VAL A 1 125 ? 10.07 15.898 5.305 1 95.19 125 VAL A O 1
ATOM 1008 N N . GLN A 1 126 ? 11.93 14.766 5.617 1 95.44 126 GLN A N 1
ATOM 1009 C CA . GLN A 1 126 ? 12.742 15.969 5.492 1 95.44 126 GLN A CA 1
ATOM 1010 C C . GLN A 1 126 ? 12.641 16.562 4.086 1 95.44 126 GLN A C 1
ATOM 1012 O O . GLN A 1 126 ? 12.602 17.781 3.92 1 95.44 126 GLN A O 1
ATOM 1017 N N . LYS A 1 127 ? 12.656 15.703 3.104 1 95.44 127 LYS A N 1
ATOM 1018 C CA . LYS A 1 127 ? 12.469 16.172 1.731 1 95.44 127 LYS A CA 1
ATOM 1019 C C . LYS A 1 127 ? 11.117 16.844 1.56 1 95.44 127 LYS A C 1
ATOM 1021 O O . LYS A 1 127 ? 11.016 17.891 0.912 1 95.44 127 LYS A O 1
ATOM 1026 N N . LEU A 1 128 ? 10.141 16.25 2.102 1 95.5 128 LEU A N 1
ATOM 1027 C CA . LEU A 1 128 ? 8.812 16.859 2.064 1 95.5 128 LEU A CA 1
ATOM 1028 C C . LEU A 1 128 ? 8.805 18.219 2.756 1 95.5 128 LEU A C 1
ATOM 1030 O O . LEU A 1 128 ? 8.203 19.172 2.26 1 95.5 128 LEU A O 1
ATOM 1034 N N . ASP A 1 129 ? 9.477 18.312 3.889 1 96.5 129 ASP A N 1
ATOM 1035 C CA . ASP A 1 129 ? 9.578 19.562 4.629 1 96.5 129 ASP A CA 1
ATOM 1036 C C . ASP A 1 129 ? 10.203 20.656 3.768 1 96.5 129 ASP A C 1
ATOM 1038 O O . ASP A 1 129 ? 9.734 21.797 3.766 1 96.5 129 ASP A O 1
ATOM 1042 N N . LYS A 1 130 ? 11.234 20.281 3.082 1 96.62 130 LYS A N 1
ATOM 1043 C CA . LYS A 1 130 ? 11.883 21.25 2.203 1 96.62 130 LYS A CA 1
ATOM 1044 C C . LYS A 1 130 ? 10.914 21.75 1.139 1 96.62 130 LYS A C 1
ATOM 1046 O O . LYS A 1 130 ? 10.898 22.953 0.83 1 96.62 130 LYS A O 1
ATOM 1051 N N . CYS A 1 131 ? 10.156 20.859 0.592 1 96.31 131 CYS A N 1
ATOM 1052 C CA . CYS A 1 131 ? 9.156 21.234 -0.403 1 96.31 131 CYS A CA 1
ATOM 1053 C C . CYS A 1 131 ? 8.125 22.188 0.194 1 96.31 131 CYS A C 1
ATOM 1055 O O . CYS A 1 131 ? 7.758 23.188 -0.431 1 96.31 131 CYS A O 1
ATOM 1057 N N . MET A 1 132 ? 7.734 21.891 1.356 1 96.88 132 MET A N 1
ATOM 1058 C CA . MET A 1 132 ? 6.711 22.703 2.002 1 96.88 132 MET A CA 1
ATOM 1059 C C . MET A 1 132 ? 7.277 24.062 2.408 1 96.88 132 MET A C 1
ATOM 1061 O O . MET A 1 132 ? 6.562 25.078 2.387 1 96.88 132 MET A O 1
ATOM 1065 N N . ILE A 1 133 ? 8.516 24.109 2.838 1 96.56 133 ILE A N 1
ATOM 1066 C CA . ILE A 1 133 ? 9.188 25.375 3.127 1 96.56 133 ILE A CA 1
ATOM 1067 C C . ILE A 1 133 ? 9.172 26.266 1.885 1 96.56 133 ILE A C 1
ATOM 1069 O O . ILE A 1 133 ? 8.844 27.453 1.965 1 96.56 133 ILE A O 1
ATOM 1073 N N . ALA A 1 134 ? 9.484 25.672 0.777 1 96.94 134 ALA A N 1
ATOM 1074 C CA . ALA A 1 134 ? 9.5 26.422 -0.476 1 96.94 134 ALA A CA 1
ATOM 1075 C C . ALA A 1 134 ? 8.109 26.953 -0.803 1 96.94 134 ALA A C 1
ATOM 1077 O O . ALA A 1 134 ? 7.98 28.047 -1.377 1 96.94 134 ALA A O 1
ATOM 1078 N N . GLU A 1 135 ? 7.117 26.234 -0.412 1 96.44 135 GLU A N 1
ATOM 1079 C CA . GLU A 1 135 ? 5.742 26.641 -0.671 1 96.44 135 GLU A CA 1
ATOM 1080 C C . GLU A 1 135 ? 5.195 27.484 0.471 1 96.44 135 GLU A C 1
ATOM 1082 O O . GLU A 1 135 ? 4.039 27.922 0.435 1 96.44 135 GLU A O 1
ATOM 1087 N N . CYS A 1 136 ? 5.953 27.703 1.5 1 96.75 136 CYS A N 1
ATOM 1088 C CA . CYS A 1 136 ? 5.52 28.422 2.691 1 96.75 136 CYS A CA 1
ATOM 1089 C C . CYS A 1 136 ? 4.203 27.859 3.215 1 96.75 136 CYS A C 1
ATOM 1091 O O . CYS A 1 136 ? 3.27 28.609 3.502 1 96.75 136 CYS A O 1
ATOM 1093 N N . ARG A 1 137 ? 4.203 26.516 3.266 1 97.19 137 ARG A N 1
ATOM 1094 C CA . ARG A 1 137 ? 2.992 25.812 3.676 1 97.19 137 ARG A CA 1
ATOM 1095 C C . ARG A 1 137 ? 3.268 24.891 4.863 1 97.19 137 ARG A C 1
ATOM 1097 O O . ARG A 1 137 ? 4.207 24.094 4.832 1 97.19 137 ARG A O 1
ATOM 1104 N N . LYS A 1 138 ? 2.449 25.125 5.98 1 97.06 138 LYS A N 1
ATOM 1105 C CA . LYS A 1 138 ? 2.525 24.25 7.141 1 97.06 138 LYS A CA 1
ATOM 1106 C C . LYS A 1 138 ? 1.569 23.062 7 1 97.06 138 LYS A C 1
ATOM 1108 O O . LYS A 1 138 ? 0.372 23.25 6.773 1 97.06 138 LYS A O 1
ATOM 1113 N N . ILE A 1 139 ? 2.176 21.828 7.16 1 97 139 ILE A N 1
ATOM 1114 C CA . ILE A 1 139 ? 1.309 20.672 6.953 1 97 139 ILE A CA 1
ATOM 1115 C C . ILE A 1 139 ? 1.468 19.688 8.109 1 97 139 ILE A C 1
ATOM 1117 O O . ILE A 1 139 ? 2.488 19.703 8.805 1 97 139 ILE A O 1
ATOM 1121 N N . SER A 1 140 ? 0.406 18.922 8.367 1 95.38 140 SER A N 1
ATOM 1122 C CA . SER A 1 140 ? 0.477 17.75 9.227 1 95.38 140 SER A CA 1
ATOM 1123 C C . SER A 1 140 ? 0.614 16.469 8.398 1 95.38 140 SER A C 1
ATOM 1125 O O . SER A 1 140 ? 0.019 16.359 7.328 1 95.38 140 SER A O 1
ATOM 1127 N N . LEU A 1 141 ? 1.463 15.586 8.875 1 94.69 141 LEU A N 1
ATOM 1128 C CA . LEU A 1 141 ? 1.661 14.273 8.266 1 94.69 141 LEU A CA 1
ATOM 1129 C C . LEU A 1 141 ? 1.363 13.156 9.258 1 94.69 141 LEU A C 1
ATOM 1131 O O . LEU A 1 141 ? 2.021 13.055 10.297 1 94.69 141 LEU A O 1
ATOM 1135 N N . VAL A 1 142 ? 0.444 12.305 8.867 1 91.31 142 VAL A N 1
ATOM 1136 C CA . VAL A 1 142 ? -0.023 11.266 9.781 1 91.31 142 VAL A CA 1
ATOM 1137 C C . VAL A 1 142 ? 0.46 9.906 9.297 1 91.31 142 VAL A C 1
ATOM 1139 O O . VAL A 1 142 ? 0.3 9.562 8.125 1 91.31 142 VAL A O 1
ATOM 1142 N N . PHE A 1 143 ? 1.07 9.078 10.273 1 87.19 143 PHE A N 1
ATOM 1143 C CA . PHE A 1 143 ? 1.523 7.715 10.023 1 87.19 143 PHE A CA 1
ATOM 1144 C C . PHE A 1 143 ? 0.815 6.73 10.953 1 87.19 143 PHE A C 1
ATOM 1146 O O . PHE A 1 143 ? 0.236 7.133 11.961 1 87.19 143 PHE A O 1
ATOM 1153 N N . ASP A 1 144 ? 0.915 5.492 10.445 1 78.06 144 ASP A N 1
ATOM 1154 C CA . ASP A 1 144 ? 0.572 4.473 11.43 1 78.06 144 ASP A CA 1
ATOM 1155 C C . ASP A 1 144 ? 1.668 4.34 12.484 1 78.06 144 ASP A C 1
ATOM 1157 O O . ASP A 1 144 ? 2.713 4.984 12.391 1 78.06 144 ASP A O 1
ATOM 1161 N N . ASN A 1 145 ? 1.465 3.592 13.523 1 71.94 145 ASN A N 1
ATOM 1162 C CA . ASN A 1 145 ? 2.389 3.506 14.648 1 71.94 145 ASN A CA 1
ATOM 1163 C C . ASN A 1 145 ? 3.488 2.479 14.391 1 71.94 145 ASN A C 1
ATOM 1165 O O . ASN A 1 145 ? 4.008 1.872 15.328 1 71.94 145 ASN A O 1
ATOM 1169 N N . CYS A 1 146 ? 3.889 2.27 13.227 1 72.56 146 CYS A N 1
ATOM 1170 C CA . CYS A 1 146 ? 4.992 1.374 12.906 1 72.56 146 CYS A CA 1
ATOM 1171 C C . CYS A 1 146 ? 6.312 1.924 13.438 1 72.56 146 CYS A C 1
ATOM 1173 O O . CYS A 1 146 ? 6.555 3.131 13.375 1 72.56 146 CYS A O 1
ATOM 1175 N N . PRO A 1 147 ? 7.141 1.08 13.992 1 69.38 147 PRO A N 1
ATOM 1176 C CA . PRO A 1 147 ? 8.422 1.509 14.562 1 69.38 147 PRO A CA 1
ATOM 1177 C C . PRO A 1 147 ? 9.273 2.299 13.578 1 69.38 147 PRO A C 1
ATOM 1179 O O . PRO A 1 147 ? 10.094 3.121 13.992 1 69.38 147 PRO A O 1
ATOM 1182 N N . ALA A 1 148 ? 9.18 2.088 12.352 1 74.75 148 ALA A N 1
ATOM 1183 C CA . ALA A 1 148 ? 9.992 2.748 11.328 1 74.75 148 ALA A CA 1
ATOM 1184 C C . ALA A 1 148 ? 9.633 4.227 11.219 1 74.75 148 ALA A C 1
ATOM 1186 O O . ALA A 1 148 ? 10.391 5.016 10.648 1 74.75 148 ALA A O 1
ATOM 1187 N N . HIS A 1 149 ? 8.477 4.551 11.711 1 78.25 149 HIS A N 1
ATOM 1188 C CA . HIS A 1 149 ? 8.07 5.945 11.609 1 78.25 149 HIS A CA 1
ATOM 1189 C C . HIS A 1 149 ? 8.648 6.77 12.758 1 78.25 149 HIS A C 1
ATOM 1191 O O . HIS A 1 149 ? 8.648 6.328 13.906 1 78.25 149 HIS A O 1
ATOM 1197 N N . PRO A 1 150 ? 9.172 7.938 12.383 1 70.44 150 PRO A N 1
ATOM 1198 C CA . PRO A 1 150 ? 9.938 8.703 13.367 1 70.44 150 PRO A CA 1
ATOM 1199 C C . PRO A 1 150 ? 9.078 9.219 14.516 1 70.44 150 PRO A C 1
ATOM 1201 O O . PRO A 1 150 ? 8.016 9.797 14.281 1 70.44 150 PRO A O 1
ATOM 1204 N N . LYS A 1 151 ? 9.578 8.977 15.719 1 70.25 151 LYS A N 1
ATOM 1205 C CA . LYS A 1 151 ? 8.883 9.453 16.922 1 70.25 151 LYS A CA 1
ATOM 1206 C C . LYS A 1 151 ? 9.375 10.836 17.328 1 70.25 151 LYS A C 1
ATOM 1208 O O . LYS A 1 151 ? 8.625 11.617 17.906 1 70.25 151 LYS A O 1
ATOM 1213 N N . GLU A 1 152 ? 10.57 11.188 16.969 1 71.88 152 GLU A N 1
ATOM 1214 C CA . GLU A 1 152 ? 11.148 12.445 17.422 1 71.88 152 GLU A CA 1
ATOM 1215 C C . GLU A 1 152 ? 11.656 13.273 16.25 1 71.88 152 GLU A C 1
ATOM 1217 O O . GLU A 1 152 ? 12.711 13.906 16.328 1 71.88 152 GLU A O 1
ATOM 1222 N N . ILE A 1 153 ? 10.836 13.367 15.18 1 77.31 153 ILE A N 1
ATOM 1223 C CA . ILE A 1 153 ? 11.367 14.031 14 1 77.31 153 ILE A CA 1
ATOM 1224 C C . ILE A 1 153 ? 10.891 15.477 13.961 1 77.31 153 ILE A C 1
ATOM 1226 O O . ILE A 1 153 ? 11.484 16.312 13.289 1 77.31 153 ILE A O 1
ATOM 1230 N N . ASN A 1 154 ? 9.938 15.836 14.75 1 83.31 154 ASN A N 1
ATOM 1231 C CA . ASN A 1 154 ? 9.297 17.141 14.625 1 83.31 154 ASN A CA 1
ATOM 1232 C C . ASN A 1 154 ? 10.25 18.281 14.992 1 83.31 154 ASN A C 1
ATOM 1234 O O . ASN A 1 154 ? 10.148 19.375 14.453 1 83.31 154 ASN A O 1
ATOM 1238 N N . GLN A 1 155 ? 11.156 17.922 15.789 1 83.69 155 GLN A N 1
ATOM 1239 C CA . GLN A 1 155 ? 12.102 18.953 16.219 1 83.69 155 GLN A CA 1
ATOM 1240 C C . GLN A 1 155 ? 13.023 19.359 15.078 1 83.69 155 GLN A C 1
ATOM 1242 O O . GLN A 1 155 ? 13.617 20.453 15.109 1 83.69 155 GLN A O 1
ATOM 1247 N N . LYS A 1 156 ? 13.141 18.547 14.07 1 86.75 156 LYS A N 1
ATOM 1248 C CA . LYS A 1 156 ? 14.039 18.812 12.945 1 86.75 156 LYS A CA 1
ATOM 1249 C C . LYS A 1 156 ? 13.281 19.391 11.758 1 86.75 156 LYS A C 1
ATOM 1251 O O . LYS A 1 156 ? 13.883 19.688 10.719 1 86.75 156 LYS A O 1
ATOM 1256 N N . LEU A 1 157 ? 12.031 19.562 11.938 1 89.88 157 LEU A N 1
ATOM 1257 C CA . LEU A 1 157 ? 11.195 19.984 10.82 1 89.88 157 LEU A CA 1
ATOM 1258 C C . LEU A 1 157 ? 10.727 21.422 11 1 89.88 157 LEU A C 1
ATOM 1260 O O . LEU A 1 157 ? 10.641 21.922 12.125 1 89.88 157 LEU A O 1
ATOM 1264 N N . LYS A 1 158 ? 10.484 22.094 9.914 1 92.12 158 LYS A N 1
ATOM 1265 C CA . LYS A 1 158 ? 10.07 23.5 9.969 1 92.12 158 LYS A CA 1
ATOM 1266 C C . LYS A 1 158 ? 8.609 23.656 9.539 1 92.12 158 LYS A C 1
ATOM 1268 O O . LYS A 1 158 ? 7.891 24.484 10.078 1 92.12 158 LYS A O 1
ATOM 1273 N N . LYS A 1 159 ? 8.188 22.859 8.578 1 94.38 159 LYS A N 1
ATOM 1274 C CA . LYS A 1 159 ? 6.852 23.062 8.023 1 94.38 159 LYS A CA 1
ATOM 1275 C C . LYS A 1 159 ? 6.043 21.766 8.039 1 94.38 159 LYS A C 1
ATOM 1277 O O . LYS A 1 159 ? 4.828 21.797 7.852 1 94.38 159 LYS A O 1
ATOM 1282 N N . CYS A 1 160 ? 6.668 20.672 8.234 1 93.69 160 CYS A N 1
ATOM 1283 C CA . CYS A 1 160 ? 6 19.375 8.273 1 93.69 160 CYS A CA 1
ATOM 1284 C C . CYS A 1 160 ? 5.984 18.812 9.688 1 93.69 160 CYS A C 1
ATOM 1286 O O . CYS A 1 160 ? 7.039 18.609 10.289 1 93.69 160 CYS A O 1
ATOM 1288 N N . TYR A 1 161 ? 4.762 18.516 10.18 1 90.5 161 TYR A N 1
ATOM 1289 C CA . TYR A 1 161 ? 4.656 17.969 11.531 1 90.5 161 TYR A CA 1
ATOM 1290 C C . TYR A 1 161 ? 4.012 16.578 11.508 1 90.5 161 TYR A C 1
ATOM 1292 O O . TYR A 1 161 ? 2.877 16.422 11.047 1 90.5 161 TYR A O 1
ATOM 1300 N N . SER A 1 162 ? 4.781 15.648 12.023 1 90 162 SER A N 1
ATOM 1301 C CA . SER A 1 162 ? 4.383 14.242 11.953 1 90 162 SER A CA 1
ATOM 1302 C C . SER A 1 162 ? 3.547 13.844 13.164 1 90 162 SER A C 1
ATOM 1304 O O . SER A 1 162 ? 3.867 14.211 14.297 1 90 162 SER A O 1
ATOM 1306 N N . PHE A 1 163 ? 2.496 13.047 12.844 1 85.75 163 PHE A N 1
ATOM 1307 C CA . PHE A 1 163 ? 1.629 12.453 13.852 1 85.75 163 PHE A CA 1
ATOM 1308 C C . PHE A 1 163 ? 1.505 10.945 13.648 1 85.75 163 PHE A C 1
ATOM 1310 O O . PHE A 1 163 ? 1.479 10.469 12.508 1 85.75 163 PHE A O 1
ATOM 1317 N N . LEU A 1 164 ? 1.489 10.18 14.734 1 82.5 164 LEU A N 1
ATOM 1318 C CA . LEU A 1 164 ? 1.369 8.727 14.648 1 82.5 164 LEU A CA 1
ATOM 1319 C C . LEU A 1 164 ? -0.009 8.266 15.117 1 82.5 164 LEU A C 1
ATOM 1321 O O . LEU A 1 164 ? -0.492 8.711 16.156 1 82.5 164 LEU A O 1
ATOM 1325 N N . LEU A 1 165 ? -0.602 7.504 14.172 1 75.5 165 LEU A N 1
ATOM 1326 C CA . LEU A 1 165 ? -1.884 6.91 14.539 1 75.5 165 LEU A CA 1
ATOM 1327 C C . LEU A 1 165 ? -1.686 5.551 15.203 1 75.5 165 LEU A C 1
ATOM 1329 O O . LEU A 1 165 ? -0.831 4.77 14.781 1 75.5 165 LEU A O 1
ATOM 1333 N N . ALA A 1 166 ? -2.289 5.375 16.281 1 60.25 166 ALA A N 1
ATOM 1334 C CA . ALA A 1 166 ? -2.223 4.07 16.938 1 60.25 166 ALA A CA 1
ATOM 1335 C C . ALA A 1 166 ? -3.047 3.035 16.172 1 60.25 166 ALA A C 1
ATOM 1337 O O . ALA A 1 166 ? -4.273 3.15 16.094 1 60.25 166 ALA A O 1
ATOM 1338 N N . THR A 1 167 ? -2.764 2.684 15.055 1 52.56 167 THR A N 1
ATOM 1339 C CA . THR A 1 167 ? -3.562 1.703 14.328 1 52.56 167 THR A CA 1
ATOM 1340 C C . THR A 1 167 ? -3.127 0.283 14.68 1 52.56 167 THR A C 1
ATOM 1342 O O . THR A 1 167 ? -1.932 0.006 14.789 1 52.56 167 THR A O 1
ATOM 1345 N N . LYS A 1 168 ? -3.945 -0.558 15.453 1 43.16 168 LYS A N 1
ATOM 1346 C CA . LYS A 1 168 ? -3.658 -1.971 15.68 1 43.16 168 LYS A CA 1
ATOM 1347 C C . LYS A 1 168 ? -3.584 -2.74 14.367 1 43.16 168 LYS A C 1
ATOM 1349 O O . LYS A 1 168 ? -4.469 -2.617 13.516 1 43.16 168 LYS A O 1
ATOM 1354 N N . HIS A 1 169 ? -2.475 -2.881 13.875 1 40.25 169 HIS A N 1
ATOM 1355 C CA . HIS A 1 169 ? -2.51 -3.953 12.883 1 40.25 169 HIS A CA 1
ATOM 1356 C C . HIS A 1 169 ? -3.238 -5.18 13.43 1 40.25 169 HIS A C 1
ATOM 1358 O O . HIS A 1 169 ? -3.137 -5.492 14.617 1 40.25 169 HIS A O 1
ATOM 1364 N N . TYR A 1 170 ? -4.41 -5.473 13.07 1 35.72 170 TYR A N 1
ATOM 1365 C CA . TYR A 1 170 ? -5.125 -6.672 13.484 1 35.72 170 TYR A CA 1
ATOM 1366 C C . TYR A 1 170 ? -4.188 -7.871 13.555 1 35.72 170 TYR A C 1
ATOM 1368 O O . TYR A 1 170 ? -3.559 -8.234 12.562 1 35.72 170 TYR A O 1
ATOM 1376 N N . THR A 1 171 ? -3.271 -7.922 14.391 1 32.94 171 THR A N 1
ATOM 1377 C CA . THR A 1 171 ? -2.67 -9.227 14.641 1 32.94 171 THR A CA 1
ATOM 1378 C C . THR A 1 171 ? -3.688 -10.188 15.25 1 32.94 171 THR A C 1
ATOM 1380 O O . THR A 1 171 ? -4.254 -9.906 16.312 1 32.94 171 THR A O 1
ATOM 1383 N N . LYS A 1 172 ? -4.574 -10.797 14.422 1 29.42 172 LYS A N 1
ATOM 1384 C CA . LYS A 1 172 ? -5.32 -11.891 15.039 1 29.42 172 LYS A CA 1
ATOM 1385 C C . LYS A 1 172 ? -4.383 -12.859 15.75 1 29.42 172 LYS A C 1
ATOM 1387 O O . LYS A 1 172 ? -3.504 -13.453 15.125 1 29.42 172 LYS A O 1
ATOM 1392 N N . THR A 1 173 ? -4.102 -12.602 17 1 28.05 173 THR A N 1
ATOM 1393 C CA . THR A 1 173 ? -3.555 -13.664 17.828 1 28.05 173 THR A CA 1
ATOM 1394 C C . THR A 1 173 ? -4.332 -14.961 17.641 1 28.05 173 THR A C 1
ATOM 1396 O O . THR A 1 173 ? -5.559 -14.984 17.781 1 28.05 173 THR A O 1
ATOM 1399 N N . VAL A 1 174 ? -3.998 -15.688 16.578 1 27.7 174 VAL A N 1
ATOM 1400 C CA . VAL A 1 174 ? -4.504 -17.047 16.703 1 27.7 174 VAL A CA 1
ATOM 1401 C C . VAL A 1 174 ? -4.285 -17.578 18.109 1 27.7 174 VAL A C 1
ATOM 1403 O O . VAL A 1 174 ? -3.145 -17.734 18.562 1 27.7 174 VAL A O 1
ATOM 1406 N N . ALA A 1 175 ? -5.125 -17.219 19 1 25.47 175 ALA A N 1
ATOM 1407 C CA . ALA A 1 175 ? -5.102 -17.969 20.25 1 25.47 175 ALA A CA 1
ATOM 1408 C C . ALA A 1 175 ? -4.996 -19.469 20 1 25.47 175 ALA A C 1
ATOM 1410 O O . ALA A 1 175 ? -5.781 -20.031 19.234 1 25.47 175 ALA A O 1
ATOM 1411 N N . ASN A 1 176 ? -3.844 -20.047 19.922 1 23.09 176 ASN A N 1
ATOM 1412 C CA . ASN A 1 176 ? -3.656 -21.453 20.219 1 23.09 176 ASN A CA 1
ATOM 1413 C C . ASN A 1 176 ? -4.535 -21.906 21.391 1 23.09 176 ASN A C 1
ATOM 1415 O O . ASN A 1 176 ? -4.305 -21.516 22.531 1 23.09 176 ASN A O 1
ATOM 1419 N N . GLY A 1 177 ? -5.852 -21.641 21.359 1 21.12 177 GLY A N 1
ATOM 1420 C CA . GLY A 1 177 ? -6.465 -22.688 22.172 1 21.12 177 GLY A CA 1
ATOM 1421 C C . GLY A 1 177 ? -6.457 -24.047 21.516 1 21.12 177 GLY A C 1
ATOM 1422 O O . GLY A 1 177 ? -6.34 -24.156 20.281 1 21.12 177 GLY A O 1
ATOM 1423 N N . MET B 1 1 ? -9.07 -26.438 0.26 1 24.03 1 MET B N 1
ATOM 1424 C CA . MET B 1 1 ? -8.5 -25.844 1.466 1 24.03 1 MET B CA 1
ATOM 1425 C C . MET B 1 1 ? -7.262 -25.016 1.132 1 24.03 1 MET B C 1
ATOM 1427 O O . MET B 1 1 ? -6.402 -25.469 0.367 1 24.03 1 MET B O 1
ATOM 1431 N N . ALA B 1 2 ? -7.422 -23.719 1.103 1 34.69 2 ALA B N 1
ATOM 1432 C CA . ALA B 1 2 ? -6.215 -22.953 0.806 1 34.69 2 ALA B CA 1
ATOM 1433 C C . ALA B 1 2 ? -5.047 -23.406 1.68 1 34.69 2 ALA B C 1
ATOM 1435 O O . ALA B 1 2 ? -5.223 -23.672 2.871 1 34.69 2 ALA B O 1
ATOM 1436 N N . LYS B 1 3 ? -4.016 -24.016 1.129 1 37.16 3 LYS B N 1
ATOM 1437 C CA . LYS B 1 3 ? -2.891 -24.531 1.903 1 37.16 3 LYS B CA 1
ATOM 1438 C C . LYS B 1 3 ? -2.225 -23.422 2.707 1 37.16 3 LYS B C 1
ATOM 1440 O O . LYS B 1 3 ? -1.74 -22.438 2.135 1 37.16 3 LYS B O 1
ATOM 1445 N N . VAL B 1 4 ? -2.721 -23.25 3.953 1 35.38 4 VAL B N 1
ATOM 1446 C CA . VAL B 1 4 ? -2.092 -22.375 4.93 1 35.38 4 VAL B CA 1
ATOM 1447 C C . VAL B 1 4 ? -0.688 -22.875 5.258 1 35.38 4 VAL B C 1
ATOM 1449 O O . VAL B 1 4 ? -0.521 -24.016 5.719 1 35.38 4 VAL B O 1
ATOM 1452 N N . ILE B 1 5 ? 0.325 -22.609 4.68 1 35.94 5 ILE B N 1
ATOM 1453 C CA . ILE B 1 5 ? 1.61 -23.031 5.223 1 35.94 5 ILE B CA 1
ATOM 1454 C C . ILE B 1 5 ? 1.924 -22.234 6.488 1 35.94 5 ILE B C 1
ATOM 1456 O O . ILE B 1 5 ? 2.088 -21.016 6.438 1 35.94 5 ILE B O 1
ATOM 1460 N N . SER B 1 6 ? 1.399 -22.672 7.562 1 33 6 SER B N 1
ATOM 1461 C CA . SER B 1 6 ? 1.558 -22.125 8.906 1 33 6 SER B CA 1
ATOM 1462 C C . SER B 1 6 ? 3.029 -22.062 9.305 1 33 6 SER B C 1
ATOM 1464 O O . SER B 1 6 ? 3.732 -23.078 9.273 1 33 6 SER B O 1
ATOM 1466 N N . VAL B 1 7 ? 3.955 -21.406 8.875 1 31.48 7 VAL B N 1
ATOM 1467 C CA . VAL B 1 7 ? 5.234 -21.531 9.562 1 31.48 7 VAL B CA 1
ATOM 1468 C C . VAL B 1 7 ? 5.188 -20.734 10.867 1 31.48 7 VAL B C 1
ATOM 1470 O O . VAL B 1 7 ? 4.621 -19.641 10.922 1 31.48 7 VAL B O 1
ATOM 1473 N N . GLU B 1 8 ? 5.496 -21.406 11.938 1 31.36 8 GLU B N 1
ATOM 1474 C CA . GLU B 1 8 ? 5.688 -20.984 13.328 1 31.36 8 GLU B CA 1
ATOM 1475 C C . GLU B 1 8 ? 6.461 -19.672 13.406 1 31.36 8 GLU B C 1
ATOM 1477 O O . GLU B 1 8 ? 7.359 -19.422 12.602 1 31.36 8 GLU B O 1
ATOM 1482 N N . SER B 1 9 ? 6.035 -18.781 14.141 1 33.91 9 SER B N 1
ATOM 1483 C CA . SER B 1 9 ? 6.293 -17.375 14.445 1 33.91 9 SER B CA 1
ATOM 1484 C C . SER B 1 9 ? 7.762 -17.156 14.797 1 33.91 9 SER B C 1
ATOM 1486 O O . SER B 1 9 ? 8.094 -16.906 15.953 1 33.91 9 SER B O 1
ATOM 1488 N N . LYS B 1 10 ? 8.766 -17.828 14.453 1 32.59 10 LYS B N 1
ATOM 1489 C CA . LYS B 1 10 ? 9.961 -17.391 15.18 1 32.59 10 LYS B CA 1
ATOM 1490 C C . LYS B 1 10 ? 10.336 -15.961 14.82 1 32.59 10 LYS B C 1
ATOM 1492 O O . LYS B 1 10 ? 9.836 -15.406 13.836 1 32.59 10 LYS B O 1
ATOM 1497 N N . ASP B 1 11 ? 11.562 -15.469 15.023 1 35.38 11 ASP B N 1
ATOM 1498 C CA . ASP B 1 11 ? 12.258 -14.188 15.07 1 35.38 11 ASP B CA 1
ATOM 1499 C C . ASP B 1 11 ? 12.078 -13.422 13.758 1 35.38 11 ASP B C 1
ATOM 1501 O O . ASP B 1 11 ? 11.844 -14.023 12.711 1 35.38 11 ASP B O 1
ATOM 1505 N N . VAL B 1 12 ? 12.055 -12.031 13.766 1 41.78 12 VAL B N 1
ATOM 1506 C CA . VAL B 1 12 ? 12.016 -11.055 12.68 1 41.78 12 VAL B CA 1
ATOM 1507 C C . VAL B 1 12 ? 12.773 -11.594 11.477 1 41.78 12 VAL B C 1
ATOM 1509 O O . VAL B 1 12 ? 12.305 -11.492 10.336 1 41.78 12 VAL B O 1
ATOM 1512 N N . ASP B 1 13 ? 13.945 -11.961 11.633 1 44.41 13 ASP B N 1
ATOM 1513 C CA . ASP B 1 13 ? 14.82 -12.602 10.656 1 44.41 13 ASP B CA 1
ATOM 1514 C C . ASP B 1 13 ? 14.148 -13.82 10.023 1 44.41 13 ASP B C 1
ATOM 1516 O O . ASP B 1 13 ? 14.328 -14.086 8.836 1 44.41 13 ASP B O 1
ATOM 1520 N N . ASP B 1 14 ? 13.25 -14.25 10.711 1 47.91 14 ASP B N 1
ATOM 1521 C CA . ASP B 1 14 ? 12.602 -15.516 10.383 1 47.91 14 ASP B CA 1
ATOM 1522 C C . ASP B 1 14 ? 11.453 -15.305 9.398 1 47.91 14 ASP B C 1
ATOM 1524 O O . ASP B 1 14 ? 11.164 -16.188 8.578 1 47.91 14 ASP B O 1
ATOM 1528 N N . ASN B 1 15 ? 10.977 -14.07 9.391 1 53.78 15 ASN B N 1
ATOM 1529 C CA . ASN B 1 15 ? 9.867 -13.812 8.484 1 53.78 15 ASN B CA 1
ATOM 1530 C C . ASN B 1 15 ? 10.336 -13.773 7.027 1 53.78 15 ASN B C 1
ATOM 1532 O O . ASN B 1 15 ? 9.664 -14.305 6.145 1 53.78 15 ASN B O 1
ATOM 1536 N N . GLU B 1 16 ? 11.477 -13.188 6.863 1 59.69 16 GLU B N 1
ATOM 1537 C CA . GLU B 1 16 ? 11.992 -13.148 5.496 1 59.69 16 GLU B CA 1
ATOM 1538 C C . GLU B 1 16 ? 12.328 -14.547 4.992 1 59.69 16 GLU B C 1
ATOM 1540 O O . GLU B 1 16 ? 12.062 -14.875 3.832 1 59.69 16 GLU B O 1
ATOM 1545 N N . ASN B 1 17 ? 12.789 -15.273 5.922 1 62.03 17 ASN B N 1
ATOM 1546 C CA . ASN B 1 17 ? 13.148 -16.625 5.508 1 62.03 17 ASN B CA 1
ATOM 1547 C C . ASN B 1 17 ? 11.914 -17.422 5.102 1 62.03 17 ASN B C 1
ATOM 1549 O O . ASN B 1 17 ? 11.938 -18.141 4.102 1 62.03 17 ASN B O 1
ATOM 1553 N N . TRP B 1 18 ? 10.891 -17.125 5.836 1 60.22 18 TRP B N 1
ATOM 1554 C CA . TRP B 1 18 ? 9.664 -17.859 5.543 1 60.22 18 TRP B CA 1
ATOM 1555 C C . TRP B 1 18 ? 9.062 -17.422 4.215 1 60.22 18 TRP B C 1
ATOM 1557 O O . TRP B 1 18 ? 8.57 -18.234 3.439 1 60.22 18 TRP B O 1
ATOM 1567 N N . ILE B 1 19 ? 9.078 -16.156 3.965 1 71.31 19 ILE B N 1
ATOM 1568 C CA . ILE B 1 19 ? 8.531 -15.633 2.721 1 71.31 19 ILE B CA 1
ATOM 1569 C C . ILE B 1 19 ? 9.32 -16.188 1.535 1 71.31 19 ILE B C 1
ATOM 1571 O O . ILE B 1 19 ? 8.742 -16.656 0.559 1 71.31 19 ILE B O 1
ATOM 1575 N N . THR B 1 20 ? 10.562 -16.266 1.822 1 70.94 20 THR B N 1
ATOM 1576 C CA . THR B 1 20 ? 11.422 -16.734 0.742 1 70.94 20 THR B CA 1
ATOM 1577 C C . THR B 1 20 ? 11.227 -18.219 0.502 1 70.94 20 THR B C 1
ATOM 1579 O O . THR B 1 20 ? 11.211 -18.688 -0.643 1 70.94 20 THR B O 1
ATOM 1582 N N . GLU B 1 21 ? 11.008 -18.891 1.528 1 74.62 21 GLU B N 1
ATOM 1583 C CA . GLU B 1 21 ? 10.805 -20.328 1.397 1 74.62 21 GLU B CA 1
ATOM 1584 C C . GLU B 1 21 ? 9.477 -20.641 0.723 1 74.62 21 GLU B C 1
ATOM 1586 O O . GLU B 1 21 ? 9.406 -21.516 -0.15 1 74.62 21 GLU B O 1
ATOM 1591 N N . THR B 1 22 ? 8.5 -19.984 1.204 1 78.25 22 THR B N 1
ATOM 1592 C CA . THR B 1 22 ? 7.188 -20.203 0.607 1 78.25 22 THR B CA 1
ATOM 1593 C C . THR B 1 22 ? 7.191 -19.797 -0.866 1 78.25 22 THR B C 1
ATOM 1595 O O . THR B 1 22 ? 6.668 -20.531 -1.711 1 78.25 22 THR B O 1
ATOM 1598 N N . LEU B 1 23 ? 7.797 -18.781 -1.165 1 81.5 23 LEU B N 1
ATOM 1599 C CA . LEU B 1 23 ? 7.863 -18.328 -2.549 1 81.5 23 LEU B CA 1
ATOM 1600 C C . LEU B 1 23 ? 8.672 -19.281 -3.404 1 81.5 23 LEU B C 1
ATOM 1602 O O . LEU B 1 23 ? 8.328 -19.531 -4.562 1 81.5 23 LEU B O 1
ATOM 1606 N N . SER B 1 24 ? 9.633 -19.812 -2.811 1 81.62 24 SER B N 1
ATOM 1607 C CA . SER B 1 24 ? 10.453 -20.781 -3.533 1 81.62 24 SER B CA 1
ATOM 1608 C C . SER B 1 24 ? 9.648 -22.016 -3.91 1 81.62 24 SER B C 1
ATOM 1610 O O . SER B 1 24 ? 9.812 -22.562 -5 1 81.62 24 SER B O 1
ATOM 1612 N N . LYS B 1 25 ? 8.852 -22.406 -3.014 1 85.5 25 LYS B N 1
ATOM 1613 C CA . LYS B 1 25 ? 8.008 -23.562 -3.279 1 85.5 25 LYS B CA 1
ATOM 1614 C C . LYS B 1 25 ? 7.023 -23.281 -4.414 1 85.5 25 LYS B C 1
ATOM 1616 O O . LYS B 1 25 ? 6.824 -24.125 -5.289 1 85.5 25 LYS B O 1
ATOM 1621 N N . ILE B 1 26 ? 6.508 -22.188 -4.406 1 88.25 26 ILE B N 1
ATOM 1622 C CA . ILE B 1 26 ? 5.539 -21.797 -5.426 1 88.25 26 ILE B CA 1
ATOM 1623 C C . ILE B 1 26 ? 6.234 -21.688 -6.781 1 88.25 26 ILE B C 1
ATOM 1625 O O . ILE B 1 26 ? 5.684 -22.109 -7.805 1 88.25 26 ILE B O 1
ATOM 1629 N N . LEU B 1 27 ? 7.426 -21.219 -6.77 1 86.44 27 LEU B N 1
ATOM 1630 C CA . LEU B 1 27 ? 8.164 -20.953 -8 1 86.44 27 LEU B CA 1
ATOM 1631 C C . LEU B 1 27 ? 8.641 -22.266 -8.633 1 86.44 27 LEU B C 1
ATOM 1633 O O . LEU B 1 27 ? 9.086 -22.266 -9.781 1 86.44 27 LEU B O 1
ATOM 1637 N N . LYS B 1 28 ? 8.516 -23.328 -7.961 1 88.06 28 LYS B N 1
ATOM 1638 C CA . LYS B 1 28 ? 8.766 -24.641 -8.547 1 88.06 28 LYS B CA 1
ATOM 1639 C C . LYS B 1 28 ? 7.645 -25.031 -9.5 1 88.06 28 LYS B C 1
ATOM 1641 O O . LYS B 1 28 ? 7.879 -25.75 -10.484 1 88.06 28 LYS B O 1
ATOM 1646 N N . ASP B 1 29 ? 6.508 -24.562 -9.227 1 92.06 29 ASP B N 1
ATOM 1647 C CA . ASP B 1 29 ? 5.332 -25 -9.977 1 92.06 29 ASP B CA 1
ATOM 1648 C C . ASP B 1 29 ? 4.855 -23.891 -10.93 1 92.06 29 ASP B C 1
ATOM 1650 O O . ASP B 1 29 ? 4.148 -24.172 -11.898 1 92.06 29 ASP B O 1
ATOM 1654 N N . TYR B 1 30 ? 5.203 -22.688 -10.625 1 93.94 30 TYR B N 1
ATOM 1655 C CA . TYR B 1 30 ? 4.793 -21.547 -11.438 1 93.94 30 TYR B CA 1
ATOM 1656 C C . TYR B 1 30 ? 5.996 -20.719 -11.859 1 93.94 30 TYR B C 1
ATOM 1658 O O . TYR B 1 30 ? 6.855 -20.391 -11.039 1 93.94 30 TYR B O 1
ATOM 1666 N N . LYS B 1 31 ? 6 -20.344 -13.125 1 92.38 31 LYS B N 1
ATOM 1667 C CA . LYS B 1 31 ? 7.035 -19.422 -13.594 1 92.38 31 LYS B CA 1
ATOM 1668 C C . LYS B 1 31 ? 6.879 -18.062 -12.938 1 92.38 31 LYS B C 1
ATOM 1670 O O . LYS B 1 31 ? 5.773 -17.656 -12.57 1 92.38 31 LYS B O 1
ATOM 1675 N N . PRO B 1 32 ? 7.949 -17.281 -12.836 1 89.75 32 PRO B N 1
ATOM 1676 C CA . PRO B 1 32 ? 7.895 -15.953 -12.227 1 89.75 32 PRO B CA 1
ATOM 1677 C C . PRO B 1 32 ? 6.875 -15.039 -12.906 1 89.75 32 PRO B C 1
ATOM 1679 O O . PRO B 1 32 ? 6.234 -14.227 -12.234 1 89.75 32 PRO B O 1
ATOM 1682 N N . GLN B 1 33 ? 6.734 -15.211 -14.195 1 93.06 33 GLN B N 1
ATOM 1683 C CA . GLN B 1 33 ? 5.781 -14.383 -14.922 1 93.06 33 GLN B CA 1
ATOM 1684 C C . GLN B 1 33 ? 4.344 -14.75 -14.57 1 93.06 33 GLN B C 1
ATOM 1686 O O . GLN B 1 33 ? 3.418 -13.977 -14.82 1 93.06 33 GLN B O 1
ATOM 1691 N N . ASN B 1 34 ? 4.227 -15.93 -13.992 1 96.44 34 ASN B N 1
ATOM 1692 C CA . ASN B 1 34 ? 2.902 -16.422 -13.625 1 96.44 34 ASN B CA 1
ATOM 1693 C C . ASN B 1 34 ? 2.725 -16.484 -12.109 1 96.44 34 ASN B C 1
ATOM 1695 O O . ASN B 1 34 ? 1.779 -17.094 -11.617 1 96.44 34 ASN B O 1
ATOM 1699 N N . THR B 1 35 ? 3.602 -15.922 -11.375 1 94.44 35 THR B N 1
ATOM 1700 C CA . THR B 1 35 ? 3.512 -15.781 -9.922 1 94.44 35 THR B CA 1
ATOM 1701 C C . THR B 1 35 ? 3.279 -14.328 -9.531 1 94.44 35 THR B C 1
ATOM 1703 O O . THR B 1 35 ? 4.164 -13.484 -9.695 1 94.44 35 THR B O 1
ATOM 1706 N N . PHE B 1 36 ? 2.096 -14.125 -9.008 1 94.5 36 PHE B N 1
ATOM 1707 C CA . PHE B 1 36 ? 1.728 -12.773 -8.617 1 94.5 36 PHE B CA 1
ATOM 1708 C C . PHE B 1 36 ? 1.653 -12.656 -7.098 1 94.5 36 PHE B C 1
ATOM 1710 O O . PHE B 1 36 ? 1.423 -13.641 -6.398 1 94.5 36 PHE B O 1
ATOM 1717 N N . ASN B 1 37 ? 1.92 -11.477 -6.578 1 92.38 37 ASN B N 1
ATOM 1718 C CA . ASN B 1 37 ? 1.68 -11.125 -5.184 1 92.38 37 ASN B CA 1
ATOM 1719 C C . ASN B 1 37 ? 0.92 -9.805 -5.062 1 92.38 37 ASN B C 1
ATOM 1721 O O . ASN B 1 37 ? 0.979 -8.969 -5.961 1 92.38 37 ASN B O 1
ATOM 1725 N N . ALA B 1 38 ? 0.166 -9.688 -4.02 1 93 38 ALA B N 1
ATOM 1726 C CA . ALA B 1 38 ? -0.652 -8.5 -3.785 1 93 38 ALA B CA 1
ATOM 1727 C C . ALA B 1 38 ? -0.648 -8.117 -2.309 1 93 38 ALA B C 1
ATOM 1729 O O . ALA B 1 38 ? -0.526 -8.977 -1.437 1 93 38 ALA B O 1
ATOM 1730 N N . ASP B 1 39 ? -0.737 -6.816 -2.039 1 91.44 39 ASP B N 1
ATOM 1731 C CA . ASP B 1 39 ? -0.787 -6.281 -0.682 1 91.44 39 ASP B CA 1
ATOM 1732 C C . ASP B 1 39 ? -1.611 -4.996 -0.63 1 91.44 39 ASP B C 1
ATOM 1734 O O . ASP B 1 39 ? -1.687 -4.262 -1.616 1 91.44 39 ASP B O 1
ATOM 1738 N N . GLU B 1 40 ? -2.223 -4.801 0.553 1 90.81 40 GLU B N 1
ATOM 1739 C CA . GLU B 1 40 ? -3.148 -3.68 0.688 1 90.81 40 GLU B CA 1
ATOM 1740 C C . GLU B 1 40 ? -2.549 -2.564 1.54 1 90.81 40 GLU B C 1
ATOM 1742 O O . GLU B 1 40 ? -1.699 -2.82 2.396 1 90.81 40 GLU B O 1
ATOM 1747 N N . THR B 1 41 ? -2.936 -1.388 1.267 1 89.06 41 THR B N 1
ATOM 1748 C CA . THR B 1 41 ? -2.631 -0.201 2.057 1 89.06 41 THR B CA 1
ATOM 1749 C C . THR B 1 41 ? -3.863 0.686 2.201 1 89.06 41 THR B C 1
ATOM 1751 O O . THR B 1 41 ? -4.801 0.59 1.405 1 89.06 41 THR B O 1
ATOM 1754 N N . ALA B 1 42 ? -3.852 1.482 3.27 1 88.31 42 ALA B N 1
ATOM 1755 C CA . ALA B 1 42 ? -5.012 2.33 3.541 1 88.31 42 ALA B CA 1
ATOM 1756 C C . ALA B 1 42 ? -4.609 3.799 3.623 1 88.31 42 ALA B C 1
ATOM 1758 O O . ALA B 1 42 ? -3.561 4.133 4.18 1 88.31 42 ALA B O 1
ATOM 1759 N N . LEU B 1 43 ? -5.52 4.648 3.033 1 86.88 43 LEU B N 1
ATOM 1760 C CA . LEU B 1 43 ? -5.395 6.098 3.158 1 86.88 43 LEU B CA 1
ATOM 1761 C C . LEU B 1 43 ? -6.691 6.711 3.672 1 86.88 43 LEU B C 1
ATOM 1763 O O . LEU B 1 43 ? -7.773 6.156 3.463 1 86.88 43 LEU B O 1
ATOM 1767 N N . PHE B 1 44 ? -6.559 7.906 4.293 1 84 44 PHE B N 1
ATOM 1768 C CA . PHE B 1 44 ? -7.719 8.547 4.895 1 84 44 PHE B CA 1
ATOM 1769 C C . PHE B 1 44 ? -7.98 9.906 4.258 1 84 44 PHE B C 1
ATOM 1771 O O . PHE B 1 44 ? -7.047 10.672 4.02 1 84 44 PHE B O 1
ATOM 1778 N N . PHE B 1 45 ? -9.273 10.133 3.986 1 81.19 45 PHE B N 1
ATOM 1779 C CA . PHE B 1 45 ? -9.672 11.383 3.352 1 81.19 45 PHE B CA 1
ATOM 1780 C C . PHE B 1 45 ? -10.852 12.008 4.086 1 81.19 45 PHE B C 1
ATOM 1782 O O . PHE B 1 45 ? -11.555 11.328 4.836 1 81.19 45 PHE B O 1
ATOM 1789 N N . GLN B 1 46 ? -10.898 13.305 3.93 1 76.81 46 GLN B N 1
ATOM 1790 C CA . GLN B 1 46 ? -12.07 14.023 4.41 1 76.81 46 GLN B CA 1
ATOM 1791 C C . GLN B 1 46 ? -13.07 14.266 3.283 1 76.81 46 GLN B C 1
ATOM 1793 O O . GLN B 1 46 ? -12.719 14.836 2.248 1 76.81 46 GLN B O 1
ATOM 1798 N N . CYS B 1 47 ? -14.203 13.586 3.391 1 60.53 47 CYS B N 1
ATOM 1799 C CA . CYS B 1 47 ? -15.219 13.75 2.361 1 60.53 47 CYS B CA 1
ATOM 1800 C C . CYS B 1 47 ? -15.953 15.078 2.533 1 60.53 47 CYS B C 1
ATOM 1802 O O . CYS B 1 47 ? -16.219 15.508 3.658 1 60.53 47 CYS B O 1
ATOM 1804 N N . LEU B 1 48 ? -15.836 15.969 1.469 1 55.47 48 LEU B N 1
ATOM 1805 C CA . LEU B 1 48 ? -16.641 17.188 1.48 1 55.47 48 LEU B CA 1
ATOM 1806 C C . LEU B 1 48 ? -18.125 16.859 1.581 1 55.47 48 LEU B C 1
ATOM 1808 O O . LEU B 1 48 ? -18.578 15.836 1.062 1 55.47 48 LEU B O 1
ATOM 1812 N N . PRO B 1 49 ? -18.828 17.547 2.41 1 50.44 49 PRO B N 1
ATOM 1813 C CA . PRO B 1 49 ? -20.281 17.344 2.459 1 50.44 49 PRO B CA 1
ATOM 1814 C C . PRO B 1 49 ? -20.922 17.328 1.072 1 50.44 49 PRO B C 1
ATOM 1816 O O . PRO B 1 49 ? -20.438 18 0.158 1 50.44 49 PRO B O 1
ATOM 1819 N N . GLN B 1 50 ? -21.312 16.156 0.64 1 45.22 50 GLN B N 1
ATOM 1820 C CA . GLN B 1 50 ? -22.156 16.203 -0.56 1 45.22 50 GLN B CA 1
ATOM 1821 C C . GLN B 1 50 ? -23.031 17.438 -0.575 1 45.22 50 GLN B C 1
ATOM 1823 O O . GLN B 1 50 ? -23.609 17.812 0.451 1 45.22 50 GLN B O 1
ATOM 1828 N N . LYS B 1 51 ? -22.703 18.281 -1.381 1 43.59 51 LYS B N 1
ATOM 1829 C CA . LYS B 1 51 ? -23.734 19.312 -1.556 1 43.59 51 LYS B CA 1
ATOM 1830 C C . LYS B 1 51 ? -25.141 18.703 -1.504 1 43.59 51 LYS B C 1
ATOM 1832 O O . LYS B 1 51 ? -25.5 17.922 -2.377 1 43.59 51 LYS B O 1
ATOM 1837 N N . THR B 1 52 ? -25.656 18.219 -0.544 1 39.34 52 THR B N 1
ATOM 1838 C CA . THR B 1 52 ? -27.109 18.156 -0.661 1 39.34 52 THR B CA 1
ATOM 1839 C C . THR B 1 52 ? -27.656 19.422 -1.309 1 39.34 52 THR B C 1
ATOM 1841 O O . THR B 1 52 ? -27.156 20.531 -1.047 1 39.34 52 THR B O 1
ATOM 1844 N N . LEU B 1 53 ? -28.203 19.312 -2.521 1 36.94 53 LEU B N 1
ATOM 1845 C CA . LEU B 1 53 ? -29.094 20.328 -3.102 1 36.94 53 LEU B CA 1
ATOM 1846 C C . LEU B 1 53 ? -29.734 21.172 -2.01 1 36.94 53 LEU B C 1
ATOM 1848 O O . LEU B 1 53 ? -30.641 21.969 -2.287 1 36.94 53 LEU B O 1
ATOM 1852 N N . THR B 1 54 ? -29.906 20.875 -0.812 1 38.88 54 THR B N 1
ATOM 1853 C CA . THR B 1 54 ? -30.797 21.891 -0.245 1 38.88 54 THR B CA 1
ATOM 1854 C C . THR B 1 54 ? -30.234 23.281 -0.486 1 38.88 54 THR B C 1
ATOM 1856 O O . THR B 1 54 ? -29.031 23.453 -0.694 1 38.88 54 THR B O 1
ATOM 1859 N N . PHE B 1 55 ? -31.109 24.516 -0.054 1 35.47 55 PHE B N 1
ATOM 1860 C CA . PHE B 1 55 ? -31.328 25.922 -0.343 1 35.47 55 PHE B CA 1
ATOM 1861 C C . PHE B 1 55 ? -30.047 26.734 -0.159 1 35.47 55 PHE B C 1
ATOM 1863 O O . PHE B 1 55 ? -29.172 26.328 0.603 1 35.47 55 PHE B O 1
ATOM 1870 N N . LYS B 1 56 ? -29.938 28.062 -0.81 1 38.41 56 LYS B N 1
ATOM 1871 C CA . LYS B 1 56 ? -29.125 29.281 -0.879 1 38.41 56 LYS B CA 1
ATOM 1872 C C . LYS B 1 56 ? -28.328 29.469 0.401 1 38.41 56 LYS B C 1
ATOM 1874 O O . LYS B 1 56 ? -27.156 29.875 0.354 1 38.41 56 LYS B O 1
ATOM 1879 N N . LYS B 1 57 ? -29 29.875 1.524 1 36.66 57 LYS B N 1
ATOM 1880 C CA . LYS B 1 57 ? -28.672 30.641 2.721 1 36.66 57 LYS B CA 1
ATOM 1881 C C . LYS B 1 57 ? -27.938 29.781 3.746 1 36.66 57 LYS B C 1
ATOM 1883 O O . LYS B 1 57 ? -27.516 30.281 4.793 1 36.66 57 LYS B O 1
ATOM 1888 N N . GLU B 1 58 ? -28.359 28.547 3.854 1 35.81 58 GLU B N 1
ATOM 1889 C CA . GLU B 1 58 ? -27.781 28.016 5.078 1 35.81 58 GLU B CA 1
ATOM 1890 C C . GLU B 1 58 ? -26.328 27.594 4.867 1 35.81 58 GLU B C 1
ATOM 1892 O O . GLU B 1 58 ? -26 26.875 3.92 1 35.81 58 GLU B O 1
ATOM 1897 N N . ILE B 1 59 ? -25.375 28.438 5.203 1 37.25 59 ILE B N 1
ATOM 1898 C CA . ILE B 1 59 ? -23.953 28.219 5.434 1 37.25 59 ILE B CA 1
ATOM 1899 C C . ILE B 1 59 ? -23.703 26.766 5.801 1 37.25 59 ILE B C 1
ATOM 1901 O O . ILE B 1 59 ? -24.297 26.25 6.754 1 37.25 59 ILE B O 1
ATOM 1905 N N . CYS B 1 60 ? -23.766 25.938 4.926 1 37.75 60 CYS B N 1
ATOM 1906 C CA . CYS B 1 60 ? -23.344 24.578 5.23 1 37.75 60 CYS B CA 1
ATOM 1907 C C . CYS B 1 60 ? -22.25 24.578 6.293 1 37.75 60 CYS B C 1
ATOM 1909 O O . CYS B 1 60 ? -21.078 24.75 5.98 1 37.75 60 CYS B O 1
ATOM 1911 N N . PHE B 1 61 ? -22.359 25.469 7.277 1 36.88 61 PHE B N 1
ATOM 1912 C CA . PHE B 1 61 ? -21.484 25.5 8.43 1 36.88 61 PHE B CA 1
ATOM 1913 C C . PHE B 1 61 ? -21.047 24.094 8.828 1 36.88 61 PHE B C 1
ATOM 1915 O O . PHE B 1 61 ? -19.859 23.859 9.078 1 36.88 61 PHE B O 1
ATOM 1922 N N . GLY B 1 62 ? -22.016 23.234 9.547 1 38.5 62 GLY B N 1
ATOM 1923 C CA . GLY B 1 62 ? -21.875 22.125 10.477 1 38.5 62 GLY B CA 1
ATOM 1924 C C . GLY B 1 62 ? -21.625 20.797 9.789 1 38.5 62 GLY B C 1
ATOM 1925 O O . GLY B 1 62 ? -21.812 19.734 10.391 1 38.5 62 GLY B O 1
ATOM 1926 N N . GLY B 1 63 ? -21.891 20.578 8.539 1 42.19 63 GLY B N 1
ATOM 1927 C CA . GLY B 1 63 ? -21.922 19.203 8.07 1 42.19 63 GLY B CA 1
ATOM 1928 C C . GLY B 1 63 ? -20.656 18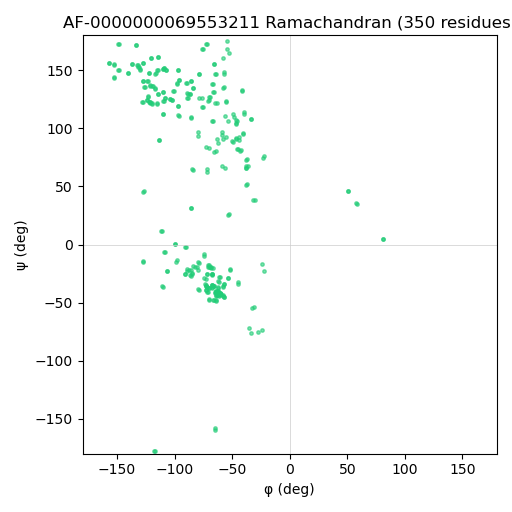.422 8.383 1 42.19 63 GLY B C 1
ATOM 1929 O O . GLY B 1 63 ? -19.562 18.969 8.312 1 42.19 63 GLY B O 1
ATOM 1930 N N . LYS B 1 64 ? -20.734 17.469 9.406 1 49.12 64 LYS B N 1
ATOM 1931 C CA . LYS B 1 64 ? -19.703 16.547 9.867 1 49.12 64 LYS B CA 1
ATOM 1932 C C . LYS B 1 64 ? -18.875 16.031 8.703 1 49.12 64 LYS B C 1
ATOM 1934 O O . LYS B 1 64 ? -19.406 15.43 7.77 1 49.12 64 LYS B O 1
ATOM 1939 N N . GLN B 1 65 ? -18.062 16.766 8.148 1 58.03 65 GLN B N 1
ATOM 1940 C CA . GLN B 1 65 ? -17.156 16.219 7.152 1 58.03 65 GLN B CA 1
ATOM 1941 C C . GLN B 1 65 ? -16.625 14.844 7.57 1 58.03 65 GLN B C 1
ATOM 1943 O O . GLN B 1 65 ? -16.047 14.703 8.641 1 58.03 65 GLN B O 1
ATOM 1948 N N . SER B 1 66 ? -17.359 13.836 7.031 1 64.25 66 SER B N 1
ATOM 1949 C CA . SER B 1 66 ? -17.094 12.438 7.371 1 64.25 66 SER B CA 1
ATOM 1950 C C . SER B 1 66 ? -15.695 12.023 6.906 1 64.25 66 SER B C 1
ATOM 1952 O O . SER B 1 66 ? -15.18 12.547 5.918 1 64.25 66 SER B O 1
ATOM 1954 N N . LYS B 1 67 ? -14.969 11.617 7.77 1 74.44 67 LYS B N 1
ATOM 1955 C CA . LYS B 1 67 ? -13.695 10.969 7.453 1 74.44 67 LYS B CA 1
ATOM 1956 C C . LYS B 1 67 ? -13.922 9.594 6.82 1 74.44 67 LYS B C 1
ATOM 1958 O O . LYS B 1 67 ? -14.859 8.883 7.188 1 74.44 67 LYS B O 1
ATOM 1963 N N . ALA B 1 68 ? -13.234 9.555 5.68 1 77.38 68 ALA B N 1
ATOM 1964 C CA . ALA B 1 68 ? -13.398 8.289 4.973 1 77.38 68 ALA B CA 1
ATOM 1965 C C . ALA B 1 68 ? -12.055 7.602 4.762 1 77.38 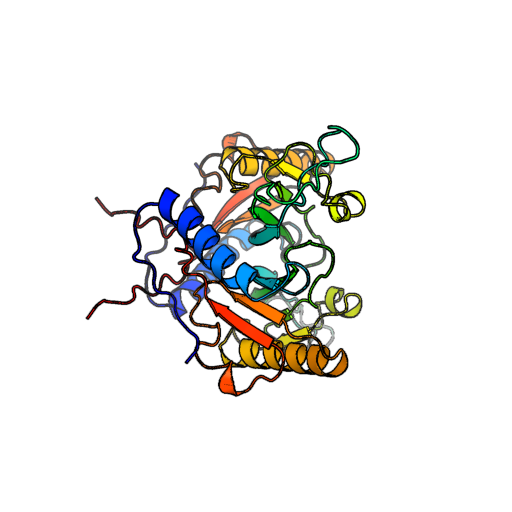68 ALA B C 1
ATOM 1967 O O . ALA B 1 68 ? -11.055 8.258 4.484 1 77.38 68 ALA B O 1
ATOM 1968 N N . ARG B 1 69 ? -12.102 6.328 5.004 1 83.81 69 ARG B N 1
ATOM 1969 C CA . ARG B 1 69 ? -10.977 5.461 4.676 1 83.81 69 ARG B CA 1
ATOM 1970 C C . ARG B 1 69 ? -11.055 4.996 3.225 1 83.81 69 ARG B C 1
ATOM 1972 O O . ARG B 1 69 ? -12.141 4.75 2.701 1 83.81 69 ARG B O 1
ATOM 1979 N N . LEU B 1 70 ? -9.883 4.957 2.619 1 87.31 70 LEU B N 1
ATOM 1980 C CA . LEU B 1 70 ? -9.742 4.336 1.309 1 87.31 70 LEU B CA 1
ATOM 1981 C C . LEU B 1 70 ? -8.727 3.201 1.349 1 87.31 70 LEU B C 1
ATOM 1983 O O . LEU B 1 70 ? -7.586 3.402 1.771 1 87.31 70 LEU B O 1
ATOM 1987 N N . THR B 1 71 ? -9.125 2.035 1.005 1 90.88 71 THR B N 1
ATOM 1988 C CA . THR B 1 71 ? -8.234 0.883 0.933 1 90.88 71 THR B CA 1
ATOM 1989 C C . THR B 1 71 ? -7.82 0.609 -0.51 1 90.88 71 THR B C 1
ATOM 1991 O O . THR B 1 71 ? -8.656 0.641 -1.417 1 90.88 71 THR B O 1
ATOM 1994 N N . VAL B 1 72 ? -6.5 0.418 -0.693 1 90.12 72 VAL B N 1
ATOM 1995 C CA . VAL B 1 72 ? -5.98 0.122 -2.021 1 90.12 72 VAL B CA 1
ATOM 1996 C C . VAL B 1 72 ? -5.207 -1.194 -1.992 1 90.12 72 VAL B C 1
ATOM 1998 O O . VAL B 1 72 ? -4.328 -1.387 -1.146 1 90.12 72 VAL B O 1
ATOM 2001 N N . MET B 1 73 ? -5.543 -2.102 -2.871 1 92.88 73 MET B N 1
ATOM 2002 C CA . MET B 1 73 ? -4.801 -3.338 -3.1 1 92.88 73 MET B CA 1
ATOM 2003 C C . MET B 1 73 ? -3.979 -3.25 -4.383 1 92.88 73 MET B C 1
ATOM 2005 O O . MET B 1 73 ? -4.516 -2.947 -5.449 1 92.88 73 MET B O 1
ATOM 2009 N N . LEU B 1 74 ? -2.68 -3.5 -4.215 1 91.31 74 LEU B N 1
ATOM 2010 C CA . LEU B 1 74 ? -1.772 -3.518 -5.355 1 91.31 74 LEU B CA 1
ATOM 2011 C C . LEU B 1 74 ? -1.165 -4.902 -5.551 1 91.31 74 LEU B C 1
ATOM 2013 O O . LEU B 1 74 ? -0.978 -5.645 -4.582 1 91.31 74 LEU B O 1
ATOM 2017 N N . GLY B 1 75 ? -0.926 -5.203 -6.809 1 92.94 75 GLY B N 1
ATOM 2018 C CA . GLY B 1 75 ? -0.302 -6.48 -7.121 1 92.94 75 GLY B CA 1
ATOM 2019 C C . GLY B 1 75 ? 0.493 -6.457 -8.414 1 92.94 75 GLY B C 1
ATOM 2020 O O . GLY B 1 75 ? 0.232 -5.633 -9.297 1 92.94 75 GLY B O 1
ATOM 2021 N N . ALA B 1 76 ? 1.451 -7.328 -8.477 1 91.31 76 ALA B N 1
ATOM 2022 C CA . ALA B 1 76 ? 2.289 -7.492 -9.656 1 91.31 76 ALA B CA 1
ATOM 2023 C C . ALA B 1 76 ? 2.908 -8.883 -9.703 1 91.31 76 ALA B C 1
ATOM 2025 O O . ALA B 1 76 ? 2.957 -9.586 -8.688 1 91.31 76 ALA B O 1
ATOM 2026 N N . ASN B 1 77 ? 3.262 -9.281 -10.938 1 92.12 77 ASN B N 1
ATOM 2027 C CA . ASN B 1 77 ? 3.951 -10.57 -11.008 1 92.12 77 ASN B CA 1
ATOM 2028 C C . ASN B 1 77 ? 5.402 -10.453 -10.547 1 92.12 77 ASN B C 1
ATOM 2030 O O . ASN B 1 77 ? 5.906 -9.344 -10.352 1 92.12 77 ASN B O 1
ATOM 2034 N N . MET B 1 78 ? 6.023 -11.555 -10.352 1 87.94 78 MET B N 1
ATOM 2035 C CA . MET B 1 78 ? 7.344 -11.602 -9.734 1 87.94 78 MET B CA 1
ATOM 2036 C C . MET B 1 78 ? 8.391 -10.977 -10.648 1 87.94 78 MET B C 1
ATOM 2038 O O . MET B 1 78 ? 9.453 -10.555 -10.188 1 87.94 78 MET B O 1
ATOM 2042 N N . THR B 1 79 ? 8.18 -10.945 -11.961 1 84.06 79 THR B N 1
ATOM 2043 C CA . THR B 1 79 ? 9.141 -10.32 -12.867 1 84.06 79 THR B CA 1
ATOM 2044 C C . THR B 1 79 ? 8.977 -8.797 -12.867 1 84.06 79 THR B C 1
ATOM 2046 O O . THR B 1 79 ? 9.844 -8.078 -13.352 1 84.06 79 THR B O 1
ATOM 2049 N N . GLY B 1 80 ? 7.859 -8.312 -12.336 1 84 80 GLY B N 1
ATOM 2050 C CA . GLY B 1 80 ? 7.598 -6.883 -12.32 1 84 80 GLY B CA 1
ATOM 2051 C C . GLY B 1 80 ? 7.059 -6.355 -13.641 1 84 80 GLY B C 1
ATOM 2052 O O . GLY B 1 80 ? 6.801 -5.16 -13.773 1 84 80 GLY B O 1
ATOM 2053 N N . HIS B 1 81 ? 6.797 -7.184 -14.578 1 84.88 81 HIS B N 1
ATOM 2054 C CA . HIS B 1 81 ? 6.414 -6.754 -15.922 1 84.88 81 HIS B CA 1
ATOM 2055 C C . HIS B 1 81 ? 4.902 -6.582 -16.031 1 84.88 81 HIS B C 1
ATOM 2057 O O . HIS B 1 81 ? 4.418 -5.891 -16.938 1 84.88 81 HIS B O 1
ATOM 2063 N N . GLN B 1 82 ? 4.203 -7.215 -15.156 1 90 82 GLN B N 1
ATOM 2064 C CA . GLN B 1 82 ? 2.75 -7.129 -15.219 1 90 82 GLN B CA 1
ATOM 2065 C C . GLN B 1 82 ? 2.162 -6.73 -13.867 1 90 82 GLN B C 1
ATOM 2067 O O . GLN B 1 82 ? 2.375 -7.422 -12.867 1 90 82 GLN B O 1
ATOM 2072 N N . LYS B 1 83 ? 1.435 -5.641 -13.883 1 89.75 83 LYS B N 1
ATOM 2073 C CA . LYS B 1 83 ? 0.674 -5.211 -12.711 1 89.75 83 LYS B CA 1
ATOM 2074 C C . LYS B 1 83 ? -0.777 -5.672 -12.797 1 89.75 83 LYS B C 1
ATOM 2076 O O . LYS B 1 83 ? -1.349 -5.738 -13.883 1 89.75 83 LYS B O 1
ATOM 2081 N N . LEU B 1 84 ? -1.228 -6.039 -11.672 1 94 84 LEU B N 1
ATOM 2082 C CA . LEU B 1 84 ? -2.656 -6.324 -11.609 1 94 84 LEU B CA 1
ATOM 2083 C C . LEU B 1 84 ? -3.467 -5.035 -11.523 1 94 84 LEU B C 1
ATOM 2085 O O . LEU B 1 84 ? -2.98 -4.027 -11.008 1 94 84 LEU B O 1
ATOM 2089 N N . LYS B 1 85 ? -4.668 -5.07 -12.133 1 91.31 85 LYS B N 1
ATOM 2090 C CA . LYS B 1 85 ? -5.57 -3.938 -11.938 1 91.31 85 LYS B CA 1
ATOM 2091 C C . LYS B 1 85 ? -5.82 -3.691 -10.453 1 91.31 85 LYS B C 1
ATOM 2093 O O . LYS B 1 85 ? -6.242 -4.598 -9.727 1 91.31 85 LYS B O 1
ATOM 2098 N N . PRO B 1 86 ? -5.531 -2.471 -9.977 1 91.62 86 PRO B N 1
ATOM 2099 C CA . PRO B 1 86 ? -5.715 -2.203 -8.547 1 91.62 86 PRO B CA 1
ATOM 2100 C C . PRO B 1 86 ? -7.18 -2.295 -8.117 1 91.62 86 PRO B C 1
ATOM 2102 O O . PRO B 1 86 ? -8.078 -2.023 -8.914 1 91.62 86 PRO B O 1
ATOM 2105 N N . LEU B 1 87 ? -7.344 -2.738 -6.891 1 92.81 87 LEU B N 1
ATOM 2106 C CA . LEU B 1 87 ? -8.641 -2.691 -6.234 1 92.81 87 LEU B CA 1
ATOM 2107 C C . LEU B 1 87 ? -8.711 -1.534 -5.242 1 92.81 87 LEU B C 1
ATOM 2109 O O . LEU B 1 87 ? -7.832 -1.389 -4.391 1 92.81 87 LEU B O 1
ATOM 2113 N N . VAL B 1 88 ? -9.68 -0.741 -5.449 1 90.44 88 VAL B N 1
ATOM 2114 C CA . VAL B 1 88 ? -9.922 0.367 -4.531 1 90.44 88 VAL B CA 1
ATOM 2115 C C . VAL B 1 88 ? -11.258 0.164 -3.816 1 90.44 88 VAL B C 1
ATOM 2117 O O . VAL B 1 88 ? -12.266 -0.144 -4.449 1 90.44 88 VAL B O 1
ATOM 2120 N N . ILE B 1 89 ? -11.188 0.282 -2.48 1 90.88 89 ILE B N 1
ATOM 2121 C CA . ILE B 1 89 ? -12.398 0.147 -1.676 1 90.88 89 ILE B CA 1
ATOM 2122 C C . ILE B 1 89 ? -12.703 1.47 -0.978 1 90.88 89 ILE B C 1
ATOM 2124 O O . ILE B 1 89 ? -11.891 1.971 -0.199 1 90.88 89 ILE B O 1
ATOM 2128 N N . GLY B 1 90 ? -13.891 1.992 -1.256 1 87.5 90 GLY B N 1
ATOM 2129 C CA . GLY B 1 90 ? -14.328 3.223 -0.615 1 87.5 90 GLY B CA 1
ATOM 2130 C C . GLY B 1 90 ? -15.57 3.041 0.236 1 87.5 90 GLY B C 1
ATOM 2131 O O . GLY B 1 90 ? -16.047 1.918 0.414 1 87.5 90 GLY B O 1
ATOM 2132 N N . ILE B 1 91 ? -16.016 4.148 0.784 1 82.38 91 ILE B N 1
ATOM 2133 C CA . ILE B 1 91 ? -17.141 4.102 1.717 1 82.38 91 ILE B CA 1
ATOM 2134 C C . ILE B 1 91 ? -18.453 4.176 0.947 1 82.38 91 ILE B C 1
ATOM 2136 O O . ILE B 1 91 ? -19.5 3.756 1.449 1 82.38 91 ILE B O 1
ATOM 2140 N N . SER B 1 92 ? -18.344 4.797 -0.21 1 80.94 92 SER B N 1
ATOM 2141 C CA . SER B 1 92 ? -19.594 5.016 -0.951 1 80.94 92 SER B CA 1
ATOM 2142 C C . SER B 1 92 ? -19.594 4.234 -2.26 1 80.94 92 SER B C 1
ATOM 2144 O O . SER B 1 92 ? -18.547 4.004 -2.857 1 80.94 92 SER B O 1
ATOM 2146 N N . LYS B 1 93 ? -20.703 3.875 -2.654 1 81.69 93 LYS B N 1
ATOM 2147 C CA . LYS B 1 93 ? -20.891 3.139 -3.902 1 81.69 93 LYS B CA 1
ATOM 2148 C C . LYS B 1 93 ? -20.453 3.977 -5.102 1 81.69 93 LYS B C 1
ATOM 2150 O O . LYS B 1 93 ? -19.844 3.461 -6.035 1 81.69 93 LYS B O 1
ATOM 2155 N N . ASN B 1 94 ? -20.859 5.277 -5.031 1 73.69 94 ASN B N 1
ATOM 2156 C CA . ASN B 1 94 ? -20.484 6.195 -6.098 1 73.69 94 ASN B CA 1
ATOM 2157 C C . ASN B 1 94 ? -19.516 7.27 -5.594 1 73.69 94 ASN B C 1
ATOM 2159 O O . ASN B 1 94 ? -19.953 8.297 -5.062 1 73.69 94 ASN B O 1
ATOM 2163 N N . PRO B 1 95 ? -18.266 6.848 -5.73 1 66.31 95 PRO B N 1
ATOM 2164 C CA . PRO B 1 95 ? -17.312 7.82 -5.176 1 66.31 95 PRO B CA 1
ATOM 2165 C C . PRO B 1 95 ? -17.281 9.125 -5.961 1 66.31 95 PRO B C 1
ATOM 2167 O O . PRO B 1 95 ? -17.188 9.109 -7.191 1 66.31 95 PRO B O 1
ATOM 2170 N N . ARG B 1 96 ? -17.781 10.156 -5.531 1 59.66 96 ARG B N 1
ATOM 2171 C CA . ARG B 1 96 ? -17.766 11.461 -6.18 1 59.66 96 ARG B CA 1
AT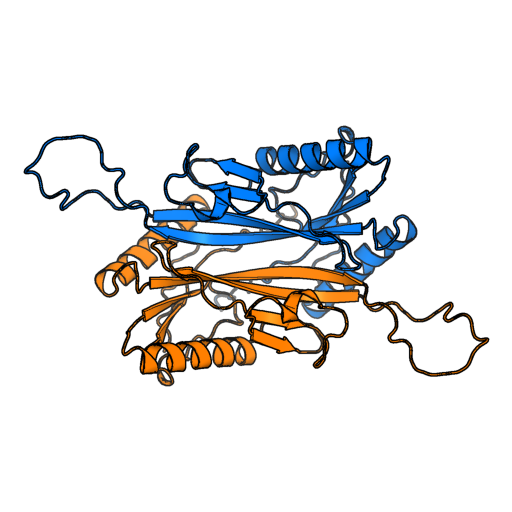OM 2172 C C . ARG B 1 96 ? -16.328 11.992 -6.293 1 59.66 96 ARG B C 1
ATOM 2174 O O . ARG B 1 96 ? -16 12.68 -7.258 1 59.66 96 ARG B O 1
ATOM 2181 N N . CYS B 1 97 ? -15.758 11.906 -5.277 1 53.16 97 CYS B N 1
ATOM 2182 C CA . CYS B 1 97 ? -14.492 12.617 -5.129 1 53.16 97 CYS B CA 1
ATOM 2183 C C . CYS B 1 97 ? -13.352 11.844 -5.773 1 53.16 97 CYS B C 1
ATOM 2185 O O . CYS B 1 97 ? -12.266 12.383 -5.984 1 53.16 97 CYS B O 1
ATOM 2187 N N . PHE B 1 98 ? -13.594 10.492 -5.98 1 52.94 98 PHE B N 1
ATOM 2188 C CA . PHE B 1 98 ? -12.328 9.875 -6.363 1 52.94 98 PHE B CA 1
ATOM 2189 C C . PHE B 1 98 ? -12.086 10.016 -7.863 1 52.94 98 PHE B C 1
ATOM 2191 O O . PHE B 1 98 ? -12.539 9.172 -8.648 1 52.94 98 PHE B O 1
ATOM 2198 N N . ILE B 1 99 ? -11.93 11.172 -8.258 1 49.56 99 ILE B N 1
ATOM 2199 C CA . ILE B 1 99 ? -11.586 11.492 -9.641 1 49.56 99 ILE B CA 1
ATOM 2200 C C . ILE B 1 99 ? -10.477 10.562 -10.125 1 49.56 99 ILE B C 1
ATOM 2202 O O . ILE B 1 99 ? -10.445 10.18 -11.297 1 49.56 99 ILE B O 1
ATOM 2206 N N . PHE B 1 100 ? -9.711 10.227 -9.25 1 49.62 100 PHE B N 1
ATOM 2207 C CA . PHE B 1 100 ? -8.531 9.5 -9.711 1 49.62 100 PHE B CA 1
ATOM 2208 C C . PHE B 1 100 ? -8.922 8.125 -10.242 1 49.62 100 PHE B C 1
ATOM 2210 O O . PHE B 1 100 ? -8.219 7.562 -11.086 1 49.62 100 PHE B O 1
ATOM 2217 N N . ALA B 1 101 ? -10.109 7.645 -9.844 1 50.97 101 ALA B N 1
ATOM 2218 C CA . ALA B 1 101 ? -10.508 6.289 -10.219 1 50.97 101 ALA B CA 1
ATOM 2219 C C . ALA B 1 101 ? -10.836 6.211 -11.703 1 50.97 101 ALA B C 1
ATOM 2221 O O . ALA B 1 101 ? -10.633 5.168 -12.336 1 50.97 101 ALA B O 1
ATOM 2222 N N . LYS B 1 102 ? -11.211 7.367 -12.164 1 51.91 102 LYS B N 1
ATOM 2223 C CA . LYS B 1 102 ? -11.734 7.246 -13.523 1 51.91 102 LYS B CA 1
ATOM 2224 C C . LYS B 1 102 ? -10.609 7.004 -14.531 1 51.91 102 LYS B C 1
ATOM 2226 O O . LYS B 1 102 ? -10.82 6.348 -15.547 1 51.91 102 LYS B O 1
ATOM 2231 N N . SER B 1 103 ? -9.5 7.641 -14.18 1 50.19 103 SER B N 1
ATOM 2232 C CA . SER B 1 103 ? -8.5 7.535 -15.242 1 50.19 103 SER B CA 1
ATOM 2233 C C . SER B 1 103 ? -7.711 6.238 -15.125 1 50.19 103 SER B C 1
ATOM 2235 O O . SER B 1 103 ? -7.188 5.73 -16.125 1 50.19 103 SER B O 1
ATOM 2237 N N . LEU B 1 104 ? -7.645 5.734 -13.984 1 56.09 104 LEU B N 1
ATOM 2238 C CA . LEU B 1 104 ? -6.84 4.523 -13.852 1 56.09 104 LEU B CA 1
ATOM 2239 C C . LEU B 1 104 ? -7.719 3.279 -13.914 1 56.09 104 LEU B C 1
ATOM 2241 O O . LEU B 1 104 ? -8.867 3.303 -13.453 1 56.09 104 LEU B O 1
ATOM 2245 N N . GLU B 1 105 ? -7.441 2.441 -14.938 1 77.75 105 GLU B N 1
ATOM 2246 C CA . GLU B 1 105 ? -8.148 1.163 -14.93 1 77.75 105 GLU B CA 1
ATOM 2247 C C . GLU B 1 105 ? -8.102 0.519 -13.547 1 77.75 105 GLU B C 1
ATOM 2249 O O . GLU B 1 105 ? -7.09 -0.075 -13.164 1 77.75 105 GLU B O 1
ATOM 2254 N N . ILE B 1 106 ? -9.156 0.817 -12.688 1 85.88 106 ILE B N 1
ATOM 2255 C CA . ILE B 1 106 ? -9.203 0.282 -11.336 1 85.88 106 ILE B CA 1
ATOM 2256 C C . ILE B 1 106 ? -10.492 -0.516 -11.148 1 85.88 106 ILE B C 1
ATOM 2258 O O . ILE B 1 106 ? -11.477 -0.293 -11.852 1 85.88 106 ILE B O 1
ATOM 2262 N N . ASP B 1 107 ? -10.398 -1.527 -10.336 1 90.62 107 ASP B N 1
ATOM 2263 C CA . ASP B 1 107 ? -11.594 -2.133 -9.766 1 90.62 107 ASP B CA 1
ATOM 2264 C C . ASP B 1 107 ? -12.023 -1.407 -8.492 1 90.62 107 ASP B C 1
ATOM 2266 O O . ASP B 1 107 ? -11.188 -1.073 -7.648 1 90.62 107 ASP B O 1
ATOM 2270 N N . TYR B 1 108 ? -13.297 -1.078 -8.516 1 88.81 108 TYR B N 1
ATOM 2271 C CA . TYR B 1 108 ? -13.797 -0.346 -7.359 1 88.81 108 TYR B CA 1
ATOM 2272 C C . TYR B 1 108 ? -14.867 -1.146 -6.625 1 88.81 108 TYR B C 1
ATOM 2274 O O . TYR B 1 108 ? -15.719 -1.78 -7.254 1 88.81 108 TYR B O 1
ATOM 2282 N N . ASP B 1 109 ? -14.781 -1.212 -5.336 1 92.06 109 ASP B N 1
ATOM 2283 C CA . ASP B 1 109 ? -15.82 -1.728 -4.441 1 92.06 109 ASP B CA 1
ATOM 2284 C C . ASP B 1 109 ? -16.047 -0.786 -3.26 1 92.06 109 ASP B C 1
ATOM 2286 O O . ASP B 1 109 ? -15.398 0.262 -3.164 1 92.06 109 ASP B O 1
ATOM 2290 N N . PHE B 1 110 ? -17.109 -1.089 -2.477 1 89 110 PHE B N 1
ATOM 2291 C CA . PHE B 1 110 ? -17.391 -0.166 -1.385 1 89 110 PHE B CA 1
ATOM 2292 C C . PHE B 1 110 ? -18.094 -0.884 -0.238 1 89 110 PHE B C 1
ATOM 2294 O O . PHE B 1 110 ? -18.703 -1.929 -0.44 1 89 110 PHE B O 1
ATOM 2301 N N . ASN B 1 111 ? -17.766 -0.492 0.95 1 89.69 111 ASN B N 1
ATOM 2302 C CA . ASN B 1 111 ? -18.562 -0.807 2.135 1 89.69 111 ASN B CA 1
ATOM 2303 C C . ASN B 1 111 ? -18.469 0.298 3.184 1 89.69 111 ASN B C 1
ATOM 2305 O O . ASN B 1 111 ? -17.672 1.229 3.037 1 89.69 111 ASN B O 1
ATOM 2309 N N . LYS B 1 112 ? -19.203 0.28 4.223 1 82.44 112 LYS B N 1
ATOM 2310 C CA . LYS B 1 112 ? -19.359 1.367 5.184 1 82.44 112 LYS B CA 1
ATOM 2311 C C . LYS B 1 112 ? -18.031 1.72 5.84 1 82.44 112 LYS B C 1
ATOM 2313 O O . LYS B 1 112 ? -17.781 2.879 6.188 1 82.44 112 LYS B O 1
ATOM 2318 N N . LYS B 1 113 ? -17.125 0.768 5.953 1 81.69 113 LYS B N 1
ATOM 2319 C CA . LYS B 1 113 ? -15.867 1.016 6.645 1 81.69 113 LYS B CA 1
ATOM 2320 C C . LYS B 1 113 ? -14.703 1.08 5.66 1 81.69 113 LYS B C 1
ATOM 2322 O O . LYS B 1 113 ? -13.562 1.352 6.055 1 81.69 113 LYS B O 1
ATOM 2327 N N . SER B 1 114 ? -15.023 0.769 4.395 1 87.06 114 SER B N 1
ATOM 2328 C CA . SER B 1 114 ? -14.016 0.697 3.342 1 87.06 114 SER B CA 1
ATOM 2329 C C . SER B 1 114 ? -12.93 -0.311 3.689 1 87.06 114 SER B C 1
ATOM 2331 O O . SER B 1 114 ? -11.75 -0.077 3.416 1 87.06 114 SER B O 1
ATOM 2333 N N . TRP B 1 115 ? -13.281 -1.35 4.309 1 86.25 115 TRP B N 1
ATOM 2334 C CA . TRP B 1 115 ? -12.352 -2.393 4.715 1 86.25 115 TRP B CA 1
ATOM 2335 C C . TRP B 1 115 ? -12.336 -3.539 3.709 1 86.25 115 TRP B C 1
ATOM 2337 O O . TRP B 1 115 ? -13.352 -3.816 3.066 1 86.25 115 TRP B O 1
ATOM 2347 N N . MET B 1 116 ? -11.164 -4.133 3.658 1 90.12 116 MET B N 1
ATOM 2348 C CA . MET B 1 116 ? -11.102 -5.371 2.889 1 90.12 116 MET B CA 1
ATOM 2349 C C . MET B 1 116 ? -11.844 -6.496 3.602 1 90.12 116 MET B C 1
ATOM 2351 O O . MET B 1 116 ? -11.609 -6.75 4.785 1 90.12 116 MET B O 1
ATOM 2355 N N . THR B 1 117 ? -12.766 -7.07 2.955 1 90.19 117 THR B N 1
ATOM 2356 C CA . THR B 1 117 ? -13.469 -8.25 3.455 1 90.19 117 THR B CA 1
ATOM 2357 C C . THR B 1 117 ? -13.18 -9.461 2.58 1 90.19 117 THR B C 1
ATOM 2359 O O . THR B 1 117 ? -12.703 -9.32 1.451 1 90.19 117 THR B O 1
ATOM 2362 N N . SER B 1 118 ? -13.438 -10.617 3.16 1 89.44 118 SER B N 1
ATOM 2363 C CA . SER B 1 118 ? -13.25 -11.844 2.389 1 89.44 118 SER B CA 1
ATOM 2364 C C . SER B 1 118 ? -14.094 -11.828 1.118 1 89.44 118 SER B C 1
ATOM 2366 O O . SER B 1 118 ? -13.641 -12.281 0.062 1 89.44 118 SER B O 1
ATOM 2368 N N . GLU B 1 119 ? -15.234 -11.273 1.241 1 92.5 119 GLU B N 1
ATOM 2369 C CA . GLU B 1 119 ? -16.141 -11.234 0.094 1 92.5 119 GLU B CA 1
ATOM 2370 C C . GLU B 1 119 ? -15.578 -10.352 -1.02 1 92.5 119 GLU B C 1
ATOM 2372 O O . GLU B 1 119 ? -15.57 -10.75 -2.188 1 92.5 119 GLU B O 1
ATOM 2377 N N . ILE B 1 120 ? -15.141 -9.219 -0.672 1 94.31 120 ILE B N 1
ATOM 2378 C CA . ILE B 1 120 ? -14.586 -8.289 -1.651 1 94.31 120 ILE B CA 1
ATOM 2379 C C . ILE B 1 120 ? -13.328 -8.891 -2.277 1 94.31 120 ILE B C 1
ATOM 2381 O O . ILE B 1 120 ? -13.141 -8.828 -3.496 1 94.31 120 ILE B O 1
ATOM 2385 N N . CYS B 1 121 ? -12.492 -9.461 -1.463 1 93.69 121 CYS B N 1
ATOM 2386 C CA . CYS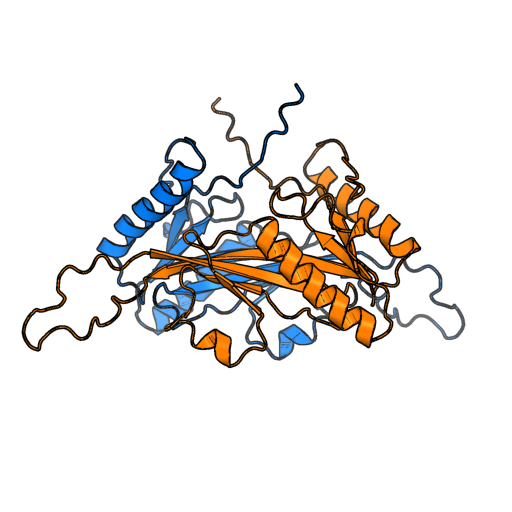 B 1 121 ? -11.266 -10.07 -1.963 1 93.69 121 CYS B CA 1
ATOM 2387 C C . CYS B 1 121 ? -11.578 -11.219 -2.91 1 93.69 121 CYS B C 1
ATOM 2389 O O . CYS B 1 121 ? -10.961 -11.352 -3.965 1 93.69 121 CYS B O 1
ATOM 2391 N N . GLU B 1 122 ? -12.508 -12.016 -2.537 1 93.31 122 GLU B N 1
ATOM 2392 C CA . GLU B 1 122 ? -12.898 -13.148 -3.373 1 93.31 122 GLU B CA 1
ATOM 2393 C C . GLU B 1 122 ? -13.414 -12.68 -4.73 1 93.31 122 GLU B C 1
ATOM 2395 O O . GLU B 1 122 ? -13.055 -13.258 -5.766 1 93.31 122 GLU B O 1
ATOM 2400 N N . LYS B 1 123 ? -14.195 -11.664 -4.723 1 94.75 123 LYS B N 1
ATOM 2401 C CA . LYS B 1 123 ? -14.711 -11.109 -5.969 1 94.75 123 LYS B CA 1
ATOM 2402 C C . LYS B 1 123 ? -13.578 -10.625 -6.867 1 94.75 123 LYS B C 1
ATOM 2404 O O . LYS B 1 123 ? -13.586 -10.867 -8.078 1 94.75 123 LYS B O 1
ATOM 2409 N N . TRP B 1 124 ? -12.664 -10 -6.254 1 95.19 124 TRP B N 1
ATOM 2410 C CA . TRP B 1 124 ? -11.508 -9.492 -6.988 1 95.19 124 TRP B CA 1
ATOM 2411 C C . TRP B 1 124 ? -10.703 -10.633 -7.598 1 95.19 124 TRP B C 1
ATOM 2413 O O . TRP B 1 124 ? -10.305 -10.57 -8.758 1 95.19 124 TRP B O 1
ATOM 2423 N N . VAL B 1 125 ? -10.516 -11.719 -6.879 1 95.12 125 VAL B N 1
ATOM 2424 C CA . VAL B 1 125 ? -9.758 -12.875 -7.344 1 95.12 125 VAL B CA 1
ATOM 2425 C C . VAL B 1 125 ? -10.523 -13.594 -8.453 1 95.12 125 VAL B C 1
ATOM 2427 O O . VAL B 1 125 ? -9.938 -14.07 -9.422 1 95.12 125 VAL B O 1
ATOM 2430 N N . GLN B 1 126 ? -11.781 -13.641 -8.312 1 95.44 126 GLN B N 1
ATOM 2431 C CA . GLN B 1 126 ? -12.602 -14.281 -9.344 1 95.44 126 GLN B CA 1
ATOM 2432 C C . GLN B 1 126 ? -12.516 -13.523 -10.664 1 95.44 126 GLN B C 1
ATOM 2434 O O . GLN B 1 126 ? -12.477 -14.133 -11.734 1 95.44 126 GLN B O 1
ATOM 2439 N N . LYS B 1 127 ? -12.523 -12.219 -10.578 1 95.44 127 LYS B N 1
ATOM 2440 C CA . LYS B 1 127 ? -12.352 -11.414 -11.781 1 95.44 127 LYS B CA 1
ATOM 2441 C C . LYS B 1 127 ? -11 -11.688 -12.438 1 95.44 127 LYS B C 1
ATOM 2443 O O . LYS B 1 127 ? -10.914 -11.805 -13.664 1 95.44 127 LYS B O 1
ATOM 2448 N N . LEU B 1 128 ? -10.016 -11.75 -11.641 1 95.38 128 LEU B N 1
ATOM 2449 C CA . LEU B 1 128 ? -8.688 -12.078 -12.141 1 95.38 128 LEU B CA 1
ATOM 2450 C C . LEU B 1 128 ? -8.688 -13.453 -12.797 1 95.38 128 LEU B C 1
ATOM 2452 O O . LEU B 1 128 ? -8.086 -13.633 -13.867 1 95.38 128 LEU B O 1
ATOM 2456 N N . ASP B 1 129 ? -9.344 -14.414 -12.18 1 96.5 129 ASP B N 1
ATOM 2457 C CA . ASP B 1 129 ? -9.445 -15.766 -12.727 1 96.5 129 ASP B CA 1
ATOM 2458 C C . ASP B 1 129 ? -10.078 -15.75 -14.117 1 96.5 129 ASP B C 1
ATOM 2460 O O . ASP B 1 129 ? -9.602 -16.438 -15.023 1 96.5 129 ASP B O 1
ATOM 2464 N N . LYS B 1 130 ? -11.117 -14.977 -14.227 1 96.56 130 LYS B N 1
ATOM 2465 C CA . LYS B 1 130 ? -11.773 -14.875 -15.523 1 96.56 130 LYS B CA 1
ATOM 2466 C C . LYS B 1 130 ? -10.82 -14.336 -16.594 1 96.56 130 LYS B C 1
ATOM 2468 O O . LYS B 1 130 ? -10.805 -14.82 -17.719 1 96.56 130 LYS B O 1
ATOM 2473 N N . CYS B 1 131 ? -10.062 -13.344 -16.203 1 96.25 131 CYS B N 1
ATOM 2474 C CA . CYS B 1 131 ? -9.078 -12.781 -17.125 1 96.25 131 CYS B CA 1
ATOM 2475 C C . CYS B 1 131 ? -8.039 -13.828 -17.516 1 96.25 131 CYS B C 1
ATOM 2477 O O . CYS B 1 131 ? -7.68 -13.93 -18.703 1 96.25 131 CYS B O 1
ATOM 2479 N N . MET B 1 132 ? -7.648 -14.57 -16.578 1 96.81 132 MET B N 1
ATOM 2480 C CA . MET B 1 132 ? -6.621 -15.578 -16.844 1 96.81 132 MET B CA 1
ATOM 2481 C C . MET B 1 132 ? -7.188 -16.719 -17.672 1 96.81 132 MET B C 1
ATOM 2483 O O . MET B 1 132 ? -6.477 -17.312 -18.484 1 96.81 132 MET B O 1
ATOM 2487 N N . ILE B 1 133 ? -8.422 -17.094 -17.438 1 96.5 133 ILE B N 1
ATOM 2488 C CA . ILE B 1 133 ? -9.094 -18.094 -18.25 1 96.5 133 ILE B CA 1
ATOM 2489 C C . ILE B 1 133 ? -9.094 -17.656 -19.719 1 96.5 133 ILE B C 1
ATOM 2491 O O . ILE B 1 133 ? -8.773 -18.438 -20.609 1 96.5 133 ILE B O 1
ATOM 2495 N N . ALA B 1 134 ? -9.422 -16.406 -19.922 1 96.88 134 ALA B N 1
ATOM 2496 C CA . ALA B 1 134 ? -9.445 -15.875 -21.266 1 96.88 134 ALA B CA 1
ATOM 2497 C C . ALA B 1 134 ? -8.062 -15.938 -21.922 1 96.88 134 ALA B C 1
ATOM 2499 O O . ALA B 1 134 ? -7.945 -16.141 -23.125 1 96.88 134 ALA B O 1
ATOM 2500 N N . GLU B 1 135 ? -7.055 -15.797 -21.109 1 96.38 135 GLU B N 1
ATOM 2501 C CA . GLU B 1 135 ? -5.68 -15.836 -21.609 1 96.38 135 GLU B CA 1
ATOM 2502 C C . GLU B 1 135 ? -5.129 -17.266 -21.594 1 96.38 135 GLU B C 1
ATOM 2504 O O . GLU B 1 135 ? -3.979 -17.484 -21.969 1 96.38 135 GLU B O 1
ATOM 2509 N N . CYS B 1 136 ? -5.879 -18.203 -21.125 1 96.69 136 CYS B N 1
ATOM 2510 C CA . CYS B 1 136 ? -5.434 -19.594 -20.969 1 96.69 136 CYS B CA 1
ATOM 2511 C C . CYS B 1 136 ? -4.113 -19.656 -20.219 1 96.69 136 CYS B C 1
ATOM 2513 O O . CYS B 1 136 ? -3.182 -20.344 -20.641 1 96.69 136 CYS B O 1
ATOM 2515 N N . ARG B 1 137 ? -4.098 -18.875 -19.125 1 97.12 137 ARG B N 1
ATOM 2516 C CA . ARG B 1 137 ? -2.883 -18.781 -18.312 1 97.12 137 ARG B CA 1
ATOM 2517 C C . ARG B 1 137 ? -3.148 -19.156 -16.875 1 97.12 137 ARG B C 1
ATOM 2519 O O . ARG B 1 137 ? -4.086 -18.656 -16.25 1 97.12 137 ARG B O 1
ATOM 2526 N N . LYS B 1 138 ? -2.32 -20.188 -16.391 1 97 138 LYS B N 1
ATOM 2527 C CA . LYS B 1 138 ? -2.389 -20.578 -14.977 1 97 138 LYS B CA 1
ATOM 2528 C C . LYS B 1 138 ? -1.429 -19.75 -14.133 1 97 138 LYS B C 1
ATOM 2530 O O . LYS B 1 138 ? -0.233 -19.672 -14.422 1 97 138 LYS B O 1
ATOM 2535 N N . ILE B 1 139 ? -2.035 -19.125 -13.047 1 96.94 139 ILE B N 1
ATOM 2536 C CA . ILE B 1 139 ? -1.163 -18.25 -12.266 1 96.94 139 ILE B CA 1
ATOM 2537 C C . ILE B 1 139 ? -1.309 -18.578 -10.781 1 96.94 139 ILE B C 1
ATOM 2539 O O . ILE B 1 139 ? -2.322 -19.141 -10.359 1 96.94 139 ILE B O 1
ATOM 2543 N N . SER B 1 140 ? -0.234 -18.312 -10.031 1 95.38 140 SER B N 1
ATOM 2544 C CA . SER B 1 140 ? -0.292 -18.281 -8.57 1 95.38 140 SER B CA 1
ATOM 2545 C C . SER B 1 140 ? -0.432 -16.844 -8.055 1 95.38 140 SER B C 1
ATOM 2547 O O . SER B 1 140 ? 0.152 -15.922 -8.617 1 95.38 140 SER B O 1
ATOM 2549 N N . LEU B 1 141 ? -1.286 -16.688 -7.055 1 94.62 141 LEU B N 1
ATOM 2550 C CA . LEU B 1 141 ? -1.485 -15.414 -6.387 1 94.62 141 LEU B CA 1
ATOM 2551 C C . LEU B 1 141 ? -1.177 -15.523 -4.895 1 94.62 141 LEU B C 1
ATOM 2553 O O . LEU B 1 141 ? -1.829 -16.281 -4.176 1 94.62 141 LEU B O 1
ATOM 2557 N N . VAL B 1 142 ? -0.25 -14.695 -4.465 1 91.19 142 VAL B N 1
ATOM 2558 C CA . VAL B 1 142 ? 0.226 -14.789 -3.09 1 91.19 142 VAL B CA 1
ATOM 2559 C C . VAL B 1 142 ? -0.258 -13.578 -2.295 1 91.19 142 VAL B C 1
ATOM 2561 O O . VAL B 1 142 ? -0.109 -12.438 -2.738 1 91.19 142 VAL B O 1
ATOM 2564 N N . PHE B 1 143 ? -0.865 -13.852 -1.042 1 87.25 143 PHE B N 1
ATOM 2565 C CA . PHE B 1 143 ? -1.317 -12.828 -0.108 1 87.25 143 PHE B CA 1
ATOM 2566 C C . PHE B 1 143 ? -0.598 -12.961 1.229 1 87.25 143 PHE B C 1
ATOM 2568 O O . PHE B 1 143 ? -0.018 -14.008 1.528 1 87.25 143 PHE B O 1
ATOM 2575 N N . ASP B 1 144 ? -0.686 -11.797 1.905 1 77.94 144 ASP B N 1
ATOM 2576 C CA . ASP B 1 144 ? -0.33 -11.953 3.312 1 77.94 144 ASP B CA 1
ATOM 2577 C C . ASP B 1 144 ? -1.418 -12.711 4.074 1 77.94 144 ASP B C 1
ATOM 2579 O O . ASP B 1 144 ? -2.465 -13.031 3.51 1 77.94 144 ASP B O 1
ATOM 2583 N N . ASN B 1 145 ? -1.212 -13.07 5.285 1 71.81 145 ASN B N 1
ATOM 2584 C CA . ASN B 1 145 ? -2.125 -13.914 6.051 1 71.81 145 ASN B CA 1
ATOM 2585 C C . ASN B 1 145 ? -3.227 -13.086 6.711 1 71.81 145 ASN B C 1
ATOM 2587 O O . ASN B 1 145 ? -3.738 -13.461 7.77 1 71.81 145 ASN B O 1
ATOM 2591 N N . CYS B 1 146 ? -3.637 -12.055 6.164 1 72.5 146 CYS B N 1
ATOM 2592 C CA . CYS B 1 146 ? -4.742 -11.258 6.684 1 72.5 146 CYS B CA 1
ATOM 2593 C C . CYS B 1 146 ? -6.059 -12.016 6.582 1 72.5 146 CYS B C 1
ATOM 2595 O O . CYS B 1 146 ? -6.305 -12.711 5.594 1 72.5 146 CYS B O 1
ATOM 2597 N N . PRO B 1 147 ? -6.879 -11.953 7.59 1 69.25 147 PRO B N 1
ATOM 2598 C CA . PRO B 1 147 ? -8.156 -12.672 7.613 1 69.25 147 PRO B CA 1
ATOM 2599 C C . PRO B 1 147 ? -9.023 -12.375 6.395 1 69.25 147 PRO B C 1
ATOM 2601 O O . PRO B 1 147 ? -9.844 -13.211 5.996 1 69.25 147 PRO B O 1
ATOM 2604 N N . ALA B 1 148 ? -8.938 -11.273 5.816 1 74.56 148 ALA B N 1
ATOM 2605 C CA . ALA B 1 148 ? -9.766 -10.875 4.676 1 74.56 148 ALA B CA 1
ATOM 2606 C C . ALA B 1 148 ? -9.406 -11.688 3.434 1 74.56 148 ALA B C 1
ATOM 2608 O O . ALA B 1 148 ? -10.18 -11.727 2.469 1 74.56 148 ALA B O 1
ATOM 2609 N N . HIS B 1 149 ? -8.25 -12.258 3.475 1 77.94 149 HIS B N 1
ATOM 2610 C CA . HIS B 1 149 ? -7.844 -13.023 2.303 1 77.94 149 HIS B CA 1
ATOM 2611 C C . HIS B 1 149 ? -8.414 -14.438 2.346 1 77.94 149 HIS B C 1
ATOM 2613 O O . HIS B 1 149 ? -8.406 -15.086 3.395 1 77.94 149 HIS B O 1
ATOM 2619 N N . PRO B 1 150 ? -8.945 -14.844 1.2 1 70.38 150 PRO B N 1
ATOM 2620 C CA . PRO B 1 150 ? -9.711 -16.094 1.189 1 70.38 150 PRO B CA 1
ATOM 2621 C C . PRO B 1 150 ? -8.836 -17.312 1.478 1 70.38 150 PRO B C 1
ATOM 2623 O O . PRO B 1 150 ? -7.781 -17.484 0.868 1 70.38 150 PRO B O 1
ATOM 2626 N N . LYS B 1 151 ? -9.328 -18.125 2.412 1 69.88 151 LYS B N 1
ATOM 2627 C CA . LYS B 1 151 ? -8.625 -19.359 2.762 1 69.88 151 LYS B CA 1
ATOM 2628 C C . LYS B 1 151 ? -9.117 -20.531 1.914 1 69.88 151 LYS B C 1
ATOM 2630 O O . LYS B 1 151 ? -8.359 -21.469 1.648 1 69.88 151 LYS B O 1
ATOM 2635 N N . GLU B 1 152 ? -10.305 -20.469 1.431 1 71.44 152 GLU B N 1
ATOM 2636 C CA . GLU B 1 152 ? -10.883 -21.594 0.708 1 71.44 152 GLU B CA 1
ATOM 2637 C C . GLU B 1 152 ? -11.406 -21.172 -0.661 1 71.44 152 GLU B C 1
ATOM 2639 O O . GLU B 1 152 ? -12.469 -21.625 -1.096 1 71.44 152 GLU B O 1
ATOM 2644 N N . ILE B 1 153 ? -10.602 -20.391 -1.393 1 77.06 153 ILE B N 1
ATOM 2645 C CA . ILE B 1 153 ? -11.141 -19.844 -2.637 1 77.06 153 ILE B CA 1
ATOM 2646 C C . ILE B 1 153 ? -10.672 -20.703 -3.814 1 77.06 153 ILE B C 1
ATOM 2648 O O . ILE B 1 153 ? -11.273 -20.688 -4.887 1 77.06 153 ILE B O 1
ATOM 2652 N N . ASN B 1 154 ? -9.711 -21.531 -3.633 1 83.31 154 ASN B N 1
ATOM 2653 C CA . ASN B 1 154 ? -9.078 -22.219 -4.75 1 83.31 154 ASN B CA 1
ATOM 2654 C C . ASN B 1 154 ? -10.031 -23.219 -5.414 1 83.31 154 ASN B C 1
ATOM 2656 O O . ASN B 1 154 ? -9.945 -23.453 -6.617 1 83.31 154 ASN B O 1
ATOM 2660 N N . GLN B 1 155 ? -10.922 -23.641 -4.648 1 83.5 155 GLN B N 1
ATOM 2661 C CA . GLN B 1 155 ? -11.867 -24.625 -5.191 1 83.5 155 GLN B CA 1
ATOM 2662 C C . GLN B 1 155 ? -12.805 -23.969 -6.207 1 83.5 155 GLN B C 1
ATOM 2664 O O . GLN B 1 155 ? -13.391 -24.656 -7.047 1 83.5 155 GLN B O 1
ATOM 2669 N N . LYS B 1 156 ? -12.922 -22.672 -6.176 1 86.44 156 LYS B N 1
ATOM 2670 C CA . LYS B 1 156 ? -13.828 -21.938 -7.051 1 86.44 156 LYS B CA 1
ATOM 2671 C C . LYS B 1 156 ? -13.086 -21.344 -8.242 1 86.44 156 LYS B C 1
ATOM 2673 O O . LYS B 1 156 ? -13.688 -20.703 -9.102 1 86.44 156 LYS B O 1
ATOM 2678 N N . LEU B 1 157 ? -11.844 -21.578 -8.281 1 89.56 157 LEU B N 1
ATOM 2679 C CA . LEU B 1 157 ? -11.008 -20.938 -9.297 1 89.56 157 LEU B CA 1
ATOM 2680 C C . LEU B 1 157 ? -10.547 -21.953 -10.336 1 89.56 157 LEU B C 1
ATOM 2682 O O . LEU B 1 157 ? -10.445 -23.141 -10.039 1 89.56 157 LEU B O 1
ATOM 2686 N N . LYS B 1 158 ? -10.312 -21.5 -11.523 1 91.88 158 LYS B N 1
ATOM 2687 C CA . LYS B 1 158 ? -9.898 -22.391 -12.609 1 91.88 158 LYS B CA 1
ATOM 2688 C C . LYS B 1 158 ? -8.445 -22.141 -13 1 91.88 158 LYS B C 1
ATOM 2690 O O . LYS B 1 158 ? -7.723 -23.078 -13.352 1 91.88 158 LYS B O 1
ATOM 2695 N N . LYS B 1 159 ? -8.039 -20.906 -12.969 1 94.25 159 LYS B N 1
ATOM 2696 C CA . LYS B 1 159 ? -6.707 -20.578 -13.477 1 94.25 159 LYS B CA 1
ATOM 2697 C C . LYS B 1 159 ? -5.895 -19.797 -12.453 1 94.25 159 LYS B C 1
ATOM 2699 O O . LYS B 1 159 ? -4.68 -19.641 -12.594 1 94.25 159 LYS B O 1
ATOM 2704 N N . CYS B 1 160 ? -6.504 -19.297 -11.445 1 93.81 160 CYS B N 1
ATOM 2705 C CA . CYS B 1 160 ? -5.832 -18.531 -10.398 1 93.81 160 CYS B CA 1
ATOM 2706 C C . CYS B 1 160 ? -5.805 -19.312 -9.094 1 93.81 160 CYS B C 1
ATOM 2708 O O . CYS B 1 160 ? -6.852 -19.688 -8.555 1 93.81 160 CYS B O 1
ATOM 2710 N N . TYR B 1 161 ? -4.578 -19.516 -8.562 1 90.5 161 TYR B N 1
ATOM 2711 C CA . TYR B 1 161 ? -4.461 -20.25 -7.309 1 90.5 161 TYR B CA 1
ATOM 2712 C C . TYR B 1 161 ? -3.805 -19.391 -6.23 1 90.5 161 TYR B C 1
ATOM 2714 O O . TYR B 1 161 ? -2.672 -18.938 -6.398 1 90.5 161 TYR B O 1
ATOM 2722 N N . SER B 1 162 ? -4.578 -19.25 -5.176 1 90.19 162 SER B N 1
ATOM 2723 C CA . SER B 1 162 ? -4.172 -18.344 -4.113 1 90.19 162 SER B CA 1
ATOM 2724 C C . SER B 1 162 ? -3.328 -19.047 -3.062 1 90.19 162 SER B C 1
ATOM 2726 O O . SER B 1 162 ? -3.637 -20.188 -2.674 1 90.19 162 SER B O 1
ATOM 2728 N N . PHE B 1 163 ? -2.268 -18.312 -2.627 1 86.12 163 PHE B N 1
ATOM 2729 C CA . PHE B 1 163 ? -1.394 -18.75 -1.545 1 86.12 163 PHE B CA 1
ATOM 2730 C C . PHE B 1 163 ? -1.268 -17.672 -0.478 1 86.12 163 PHE B C 1
ATOM 2732 O O . PHE B 1 163 ? -1.255 -16.469 -0.792 1 86.12 163 PHE B O 1
ATOM 2739 N N . LEU B 1 164 ? -1.239 -18.047 0.794 1 82.62 164 LEU B N 1
ATOM 2740 C CA . LEU B 1 164 ? -1.115 -17.094 1.894 1 82.62 164 LEU B CA 1
ATOM 2741 C C . LEU B 1 164 ? 0.268 -17.188 2.531 1 82.62 164 LEU B C 1
ATOM 2743 O O . LEU B 1 164 ? 0.76 -18.281 2.818 1 82.62 164 LEU B O 1
ATOM 2747 N N . LEU B 1 165 ? 0.869 -15.969 2.561 1 75.38 165 LEU B N 1
ATOM 2748 C CA . LEU B 1 165 ? 2.156 -15.891 3.244 1 75.38 165 LEU B CA 1
ATOM 2749 C C . LEU B 1 165 ? 1.966 -15.602 4.73 1 75.38 165 LEU B C 1
ATOM 2751 O O . LEU B 1 165 ? 1.109 -14.797 5.105 1 75.38 165 LEU B O 1
ATOM 2755 N N . ALA B 1 166 ? 2.561 -16.344 5.52 1 60.41 166 ALA B N 1
ATOM 2756 C CA . ALA B 1 166 ? 2.498 -16.078 6.957 1 60.41 166 ALA B CA 1
ATOM 2757 C C . ALA B 1 166 ? 3.309 -14.844 7.32 1 60.41 166 ALA B C 1
ATOM 2759 O O . ALA B 1 166 ? 4.535 -14.828 7.184 1 60.41 166 ALA B O 1
ATOM 2760 N N . THR B 1 167 ? 3.041 -13.75 6.895 1 52.5 167 THR B N 1
ATOM 2761 C CA . THR B 1 167 ? 3.84 -12.57 7.219 1 52.5 167 THR B CA 1
ATOM 2762 C C . THR B 1 167 ? 3.381 -11.953 8.539 1 52.5 167 THR B C 1
ATOM 2764 O O . THR B 1 167 ? 2.182 -11.883 8.812 1 52.5 167 THR B O 1
ATOM 2767 N N . LYS B 1 168 ? 4.195 -12.039 9.68 1 43.47 168 LYS B N 1
ATOM 2768 C CA . LYS B 1 168 ? 3.898 -11.352 10.938 1 43.47 168 LYS B CA 1
ATOM 2769 C C . LYS B 1 168 ? 3.82 -9.844 10.719 1 43.47 168 LYS B C 1
ATOM 2771 O O . LYS B 1 168 ? 4.703 -9.25 10.094 1 43.47 168 LYS B O 1
ATOM 2776 N N . HIS B 1 169 ? 2.711 -9.359 10.562 1 40.41 169 HIS B N 1
ATOM 2777 C CA . HIS B 1 169 ? 2.748 -7.926 10.797 1 40.41 169 HIS B CA 1
ATOM 2778 C C . HIS B 1 169 ? 3.494 -7.594 12.078 1 40.41 169 HIS B C 1
ATOM 2780 O O . HIS B 1 169 ? 3.412 -8.344 13.062 1 40.41 169 HIS B O 1
ATOM 2786 N N . TYR B 1 170 ? 4.672 -7.129 12.062 1 35.94 170 TYR B N 1
ATOM 2787 C CA . TYR B 1 170 ? 5.41 -6.727 13.258 1 35.94 170 TYR B CA 1
ATOM 2788 C C . TYR B 1 170 ? 4.488 -6.051 14.266 1 35.94 170 TYR B C 1
ATOM 2790 O O . TYR B 1 170 ? 3.859 -5.035 13.961 1 35.94 170 TYR B O 1
ATOM 2798 N N . THR B 1 171 ? 3.58 -6.688 14.828 1 33.12 171 THR B N 1
ATOM 2799 C CA . THR B 1 171 ? 2.994 -6.082 16.016 1 33.12 171 THR B CA 1
ATOM 2800 C C . THR B 1 171 ? 4.016 -6.008 17.156 1 33.12 171 THR B C 1
ATOM 2802 O O . THR B 1 171 ? 4.57 -7.027 17.562 1 33.12 171 THR B O 1
ATOM 2805 N N . LYS B 1 172 ? 4.93 -4.996 17.125 1 29.31 172 LYS B N 1
ATOM 2806 C CA . LYS B 1 172 ? 5.68 -4.84 18.375 1 29.31 172 LYS B CA 1
ATOM 2807 C C . LYS B 1 172 ? 4.742 -4.797 19.578 1 29.31 172 LYS B C 1
ATOM 2809 O O . LYS B 1 172 ? 3.9 -3.902 19.688 1 29.31 172 LYS B O 1
ATOM 2814 N N . THR B 1 173 ? 4.438 -5.945 20.109 1 28.16 173 THR B N 1
ATOM 2815 C CA . THR B 1 173 ? 3.889 -5.949 21.453 1 28.16 173 THR B CA 1
ATOM 2816 C C . THR B 1 173 ? 4.672 -5.008 22.375 1 28.16 173 THR B C 1
ATOM 2818 O O . THR B 1 173 ? 5.895 -5.121 22.484 1 28.16 173 THR B O 1
ATOM 2821 N N . VAL B 1 174 ? 4.34 -3.732 22.297 1 27.84 174 VAL B N 1
ATOM 2822 C CA . VAL B 1 174 ? 4.852 -2.992 23.453 1 27.84 174 VAL B CA 1
ATOM 2823 C C . VAL B 1 174 ? 4.641 -3.805 24.719 1 27.84 174 VAL B C 1
ATOM 2825 O O . VAL B 1 174 ? 3.5 -4.062 25.125 1 27.84 174 VAL B O 1
ATOM 2828 N N . ALA B 1 175 ? 5.48 -4.707 24.984 1 25.52 175 ALA B N 1
ATOM 2829 C CA . ALA B 1 175 ? 5.465 -5.254 26.328 1 25.52 175 ALA B CA 1
ATOM 2830 C C . ALA B 1 175 ? 5.344 -4.141 27.375 1 25.52 175 ALA B C 1
ATOM 2832 O O . ALA B 1 175 ? 6.109 -3.174 27.344 1 25.52 175 ALA B O 1
ATOM 2833 N N . ASN B 1 176 ? 4.184 -3.771 27.812 1 23.27 176 ASN B N 1
ATOM 2834 C CA . ASN B 1 176 ? 4 -3.146 29.109 1 23.27 176 ASN B CA 1
ATOM 2835 C C . ASN B 1 176 ? 4.914 -3.766 30.172 1 23.27 176 ASN B C 1
ATOM 2837 O O . ASN B 1 176 ? 4.723 -4.918 30.562 1 23.27 176 ASN B O 1
ATOM 2841 N N . GLY B 1 177 ? 6.215 -3.885 29.938 1 21.25 177 GLY B N 1
ATOM 2842 C CA . GLY B 1 177 ? 6.863 -3.918 31.234 1 21.25 177 GLY B CA 1
ATOM 2843 C C . GLY B 1 177 ? 6.848 -2.574 31.938 1 21.25 177 GLY B C 1
ATOM 2844 O O . GLY B 1 177 ? 6.703 -1.532 31.297 1 21.25 177 GLY B O 1
#

Nearest PDB structures (foldseek):
  4r79-assembly1_B  TM=5.178E-01  e=2.957E-04  Drosophila mauritiana
  3s67-assembly1_A-2  TM=2.687E-01  e=2.012E+00  Homo sapiens
  6fk0-assembly1_B  TM=2.819E-01  e=3.562E+00  Homo sapiens
  4r79-assembly1_B  TM=5.184E-01  e=3.005E-04  Drosophila mauritiana
  3s67-assembly1_A-2  TM=2.690E-01  e=2.024E+00  Homo sapiens

Solvent-accessible surface area (backbone atoms only — not comparable to full-atom values): 19828 Å² total; per-residue (Å²): 111,34,64,69,57,77,67,80,84,62,59,81,77,41,41,56,52,48,49,50,50,55,49,51,60,49,50,73,79,29,54,51,80,28,28,29,31,41,34,60,34,60,45,54,28,45,43,71,63,70,76,62,81,70,75,95,77,66,70,79,73,76,67,73,56,47,75,37,43,35,26,38,36,44,35,29,17,14,63,64,83,46,71,50,72,31,40,36,26,25,50,44,88,74,64,78,79,53,60,68,52,74,76,41,80,56,44,77,49,55,38,87,70,12,64,82,35,38,66,59,45,46,53,53,51,50,53,50,19,52,54,24,51,75,64,73,39,70,31,38,36,36,31,53,60,51,82,30,49,64,51,65,48,43,81,81,41,88,23,40,40,59,38,44,37,61,56,75,70,80,69,76,71,73,69,82,118,116,39,65,69,58,77,66,80,82,62,58,81,76,42,41,58,51,47,49,50,49,55,48,50,59,50,52,74,80,30,54,50,81,28,29,29,31,41,35,60,35,58,45,53,30,46,43,70,63,71,74,61,82,70,74,94,77,65,69,80,73,75,68,74,55,47,74,38,43,36,25,38,36,44,34,28,18,15,63,65,82,45,70,49,73,32,38,36,25,26,51,44,88,74,62,78,78,54,59,68,51,74,75,41,81,54,44,78,49,55,38,86,70,13,64,82,35,39,66,59,46,44,52,53,51,50,52,50,19,51,54,24,51,75,63,74,38,72,32,38,35,36,31,53,59,51,83,31,49,66,52,64,50,45,84,80,40,86,24,42,40,62,39,46,35,63,56,74,71,80,67,76,70,74,68,84,118